Protein AF-A0A328U7M1-F1 (afdb_monomer_lite)

Secondary structure (DSSP, 8-state):
-----B-TTT-PBPPPTTSPPPGGGGHHHHHHHHHHHTTTTSTTSPPPP-TTSS--GGGS-SSS-TTTTT-SPPPGGGB--TT-BGGG--SSEEEEE--HHHHHH-BT-S--S-EEEEEEESSTTSSEEEEEEEE--PPTT--EEEEEEEEETTT-TTS-BPPPEEEEEE-TT-TTHHHHHHHHTT----EEEE--EEEEEESSPPEEEEEEEEEEEEEEETTEEEEEEEEEEEEEE-----TT---EEEEE--SSPPPS--SS----

Organism: NCBI:txid2764322

Radius of gyration: 34.34 Å; chains: 1; bounding box: 74×63×97 Å

Structure (mmCIF, N/CA/C/O backbone):
data_AF-A0A328U7M1-F1
#
_entry.id   AF-A0A328U7M1-F1
#
loop_
_atom_site.group_PDB
_atom_site.id
_atom_site.type_symbol
_atom_site.label_atom_id
_atom_site.label_alt_id
_atom_site.label_comp_id
_atom_site.label_asym_id
_atom_site.label_entity_id
_atom_site.label_seq_id
_atom_site.pdbx_PDB_ins_code
_atom_site.Cartn_x
_atom_site.Cartn_y
_atom_site.Cartn_z
_atom_site.occupancy
_atom_site.B_iso_or_equiv
_atom_site.auth_seq_id
_atom_site.auth_comp_id
_atom_site.auth_asym_id
_atom_site.auth_atom_id
_atom_site.pdbx_PDB_model_num
ATOM 1 N N . MET A 1 1 ? 3.568 -31.571 59.009 1.00 52.16 1 MET A N 1
ATOM 2 C CA . MET A 1 1 ? 2.680 -32.373 58.142 1.00 52.16 1 MET A CA 1
ATOM 3 C C . MET A 1 1 ? 3.354 -32.551 56.789 1.00 52.16 1 MET A C 1
ATOM 5 O O . MET A 1 1 ? 3.778 -31.553 56.219 1.00 52.16 1 MET A O 1
ATOM 9 N N . SER A 1 2 ? 3.547 -33.782 56.307 1.00 43.44 2 SER A N 1
ATOM 10 C CA . SER A 1 2 ? 4.166 -34.029 54.995 1.00 43.44 2 SER A CA 1
ATOM 11 C C . SER A 1 2 ? 3.107 -33.949 53.893 1.00 43.44 2 SER A C 1
ATOM 13 O O . SER A 1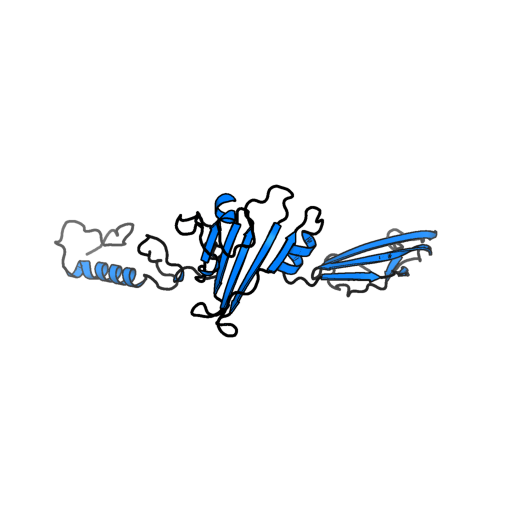 2 ? 2.246 -34.821 53.793 1.00 43.44 2 SER A O 1
ATOM 15 N N . SER A 1 3 ? 3.160 -32.911 53.057 1.00 49.28 3 SER A N 1
ATOM 16 C CA . SER A 1 3 ? 2.376 -32.858 51.821 1.00 49.28 3 SER A CA 1
ATOM 17 C C . SER A 1 3 ? 2.960 -33.863 50.822 1.00 49.28 3 SER A C 1
ATOM 19 O O . SER A 1 3 ? 4.027 -33.614 50.264 1.00 49.28 3 SER A O 1
ATOM 21 N N . ASN A 1 4 ? 2.292 -34.996 50.597 1.00 52.22 4 ASN A N 1
ATOM 22 C CA . ASN A 1 4 ? 2.792 -36.031 49.679 1.00 52.22 4 ASN A CA 1
ATOM 23 C C . ASN A 1 4 ? 2.416 -35.799 48.206 1.00 52.22 4 ASN A C 1
ATOM 25 O O . ASN A 1 4 ? 2.838 -36.569 47.348 1.00 52.22 4 ASN A O 1
ATOM 29 N N . SER A 1 5 ? 1.644 -34.759 47.881 1.00 64.44 5 SER A N 1
ATOM 30 C CA . SER A 1 5 ? 1.367 -34.390 46.487 1.00 64.44 5 SER A CA 1
ATOM 31 C C . SER A 1 5 ? 0.824 -32.964 46.340 1.00 64.44 5 SER A C 1
ATOM 33 O O . SER A 1 5 ? 0.239 -32.391 47.265 1.00 64.44 5 SER A O 1
ATOM 35 N N . LYS A 1 6 ? 1.065 -32.384 45.158 1.00 68.19 6 LYS A N 1
ATOM 36 C CA . LYS A 1 6 ? 0.557 -31.083 44.709 1.00 68.19 6 LYS A CA 1
ATOM 37 C C . LYS A 1 6 ? -0.415 -31.293 43.549 1.00 68.19 6 LYS A C 1
ATOM 39 O O . LYS A 1 6 ? -0.222 -32.207 42.750 1.00 68.19 6 LYS A O 1
ATOM 44 N N . THR A 1 7 ? -1.422 -30.432 43.421 1.00 62.69 7 THR A N 1
ATOM 45 C CA . THR A 1 7 ? -2.336 -30.472 42.266 1.00 62.69 7 THR A CA 1
ATOM 46 C C . THR A 1 7 ? -1.579 -30.213 40.949 1.00 62.69 7 THR A C 1
ATOM 48 O O . THR A 1 7 ? -0.729 -29.317 40.920 1.00 62.69 7 THR A O 1
ATOM 51 N N . PRO A 1 8 ? -1.884 -30.933 39.847 1.00 51.78 8 PRO A N 1
ATOM 52 C CA . PRO A 1 8 ? -1.093 -30.878 38.608 1.00 51.78 8 PRO A CA 1
ATOM 53 C C . PRO A 1 8 ? -0.977 -29.491 37.960 1.00 51.78 8 PRO A C 1
ATOM 55 O O . PRO A 1 8 ? 0.042 -29.193 37.350 1.00 51.78 8 PRO A O 1
ATOM 58 N N . ASN A 1 9 ? -1.996 -28.636 38.111 1.00 55.25 9 ASN A N 1
ATOM 59 C CA . ASN A 1 9 ? -2.079 -27.357 37.391 1.00 55.25 9 ASN A CA 1
ATOM 60 C C . ASN A 1 9 ? -1.875 -26.121 38.276 1.00 55.25 9 ASN A C 1
ATOM 62 O O . ASN A 1 9 ? -1.532 -25.062 37.763 1.00 55.25 9 ASN A O 1
ATOM 66 N N . LEU A 1 10 ? -2.108 -26.231 39.587 1.00 59.72 10 LEU A N 1
ATOM 67 C CA . LEU A 1 10 ? -2.069 -25.086 40.507 1.00 59.72 10 LEU A CA 1
ATOM 68 C C . LEU A 1 10 ? -1.032 -25.251 41.624 1.00 59.72 10 LEU A C 1
ATOM 70 O O . LEU A 1 10 ? -0.850 -24.341 42.426 1.00 59.72 10 LEU A O 1
ATOM 74 N N . GLY A 1 11 ? -0.356 -26.403 41.719 1.00 64.00 11 GLY A N 1
ATOM 75 C CA . GLY A 1 11 ? 0.680 -26.628 42.729 1.00 64.00 11 GLY A CA 1
ATOM 76 C C . GLY A 1 11 ? 0.167 -26.618 44.176 1.00 64.00 11 GLY A C 1
ATOM 77 O O . GLY A 1 11 ? 0.975 -26.583 45.104 1.00 64.00 11 GLY A O 1
ATOM 78 N N . LEU A 1 12 ? -1.156 -26.637 44.367 1.00 65.88 12 LEU A N 1
ATOM 79 C CA . LEU A 1 12 ? -1.806 -26.530 45.673 1.00 65.88 12 LEU A CA 1
ATOM 80 C C . LEU A 1 12 ? -1.625 -27.819 46.491 1.00 65.88 12 LEU A C 1
ATOM 82 O O . LEU A 1 12 ? -1.657 -28.899 45.889 1.00 65.88 12 LEU A O 1
ATOM 86 N N . PRO A 1 13 ? -1.475 -27.734 47.828 1.00 65.56 13 PRO A N 1
ATOM 87 C CA . PRO A 1 13 ? -1.424 -28.902 48.704 1.00 65.56 13 PRO A CA 1
ATOM 88 C C . PRO A 1 13 ? -2.687 -29.760 48.563 1.00 65.56 13 PRO A C 1
ATOM 90 O O . PRO A 1 13 ? -3.802 -29.247 48.655 1.00 65.56 13 PRO A O 1
ATOM 93 N N . GLN A 1 14 ? -2.520 -31.066 48.345 1.00 64.88 14 GLN A N 1
ATOM 94 C CA . GLN A 1 14 ? -3.626 -32.021 48.370 1.00 64.88 14 GLN A CA 1
ATOM 95 C C . GLN A 1 14 ? -3.773 -32.597 49.784 1.00 64.88 14 GLN A C 1
ATOM 97 O O . GLN A 1 14 ? -2.825 -33.144 50.349 1.00 64.88 14 GLN A O 1
ATOM 102 N N . TRP A 1 15 ? -4.962 -32.444 50.361 1.00 62.16 15 TRP A N 1
ATOM 103 C CA . TRP A 1 15 ? -5.245 -32.783 51.753 1.00 62.16 15 TRP A CA 1
ATOM 104 C C . TRP A 1 15 ? -5.432 -34.294 51.927 1.00 62.16 15 TRP A C 1
ATOM 106 O O . TRP A 1 15 ? -6.245 -34.904 51.231 1.00 62.16 15 TRP A O 1
ATOM 116 N N . VAL A 1 16 ? -4.699 -34.896 52.866 1.00 57.72 16 VAL A N 1
ATOM 117 C CA . VAL A 1 16 ? -4.927 -36.276 53.315 1.00 57.72 16 VAL A CA 1
ATOM 118 C C . VAL A 1 16 ? -5.753 -36.208 54.603 1.00 57.72 16 VAL A C 1
ATOM 120 O O . VAL A 1 16 ? -5.371 -35.539 55.554 1.00 57.72 16 VAL A O 1
ATOM 123 N N . LEU A 1 17 ? -6.910 -36.865 54.559 1.00 55.69 17 LEU A N 1
ATOM 124 C CA . LEU A 1 17 ? -8.127 -36.795 55.388 1.00 55.69 17 LEU A CA 1
ATOM 125 C C . LEU A 1 17 ? -8.039 -36.848 56.940 1.00 55.69 17 LEU A C 1
ATOM 127 O O . LEU A 1 17 ? -9.069 -37.111 57.555 1.00 55.69 17 LEU A O 1
ATOM 131 N N . SER A 1 18 ? -6.900 -36.638 57.611 1.00 56.38 18 SER A N 1
ATOM 132 C CA . SER A 1 18 ? -6.836 -36.799 59.081 1.00 56.38 18 SER A CA 1
ATOM 133 C C . SER A 1 18 ? -7.017 -35.523 59.907 1.00 56.38 18 SER A C 1
ATOM 135 O O . SER A 1 18 ? -7.554 -35.623 61.006 1.00 56.38 18 SER A O 1
ATOM 137 N N . ASP A 1 19 ? -6.636 -34.344 59.402 1.00 62.50 19 ASP A N 1
ATOM 138 C CA . ASP A 1 19 ? -6.684 -33.091 60.174 1.00 62.50 19 ASP A CA 1
ATOM 139 C C . ASP A 1 19 ? -7.624 -32.048 59.535 1.00 62.50 19 ASP A C 1
ATOM 141 O O . ASP A 1 19 ? -7.621 -31.886 58.309 1.00 62.50 19 ASP A O 1
ATOM 145 N N . PRO A 1 20 ? -8.442 -31.328 60.334 1.00 66.12 20 PRO A N 1
ATOM 146 C CA . PRO A 1 20 ? -9.334 -30.296 59.822 1.00 66.12 20 PRO A CA 1
ATOM 147 C C . PRO A 1 20 ? -8.540 -29.090 59.289 1.00 66.12 20 PRO A C 1
ATOM 149 O O . PRO A 1 20 ? -7.585 -28.649 59.939 1.00 66.12 20 PRO A O 1
ATOM 152 N N . PRO A 1 21 ? -8.947 -28.514 58.144 1.00 67.38 21 PRO A N 1
ATOM 153 C CA . PRO A 1 21 ? -8.232 -27.411 57.510 1.00 67.38 21 PRO A CA 1
ATOM 154 C C . PRO A 1 21 ? -8.174 -26.166 58.401 1.00 67.38 21 PRO A C 1
ATOM 156 O O . PRO A 1 21 ? -9.195 -25.738 58.940 1.00 67.38 21 PRO A O 1
ATOM 159 N N . GLN A 1 22 ? -6.987 -25.565 58.533 1.00 72.75 22 GLN A N 1
ATOM 160 C CA . GLN A 1 22 ? -6.781 -24.316 59.268 1.00 72.75 22 GLN A CA 1
ATOM 161 C C . GLN A 1 22 ? -6.739 -23.125 58.302 1.00 72.75 22 GLN A C 1
ATOM 163 O O . GLN A 1 22 ? -6.317 -23.243 57.152 1.00 72.75 22 GLN A O 1
ATOM 168 N N . MET A 1 23 ? -7.121 -21.931 58.772 1.00 71.44 23 MET A N 1
ATOM 169 C CA . MET A 1 23 ? -7.079 -20.701 57.957 1.00 71.44 23 MET A CA 1
ATOM 170 C C . MET A 1 23 ? -5.688 -20.427 57.362 1.00 71.44 23 MET A C 1
ATOM 172 O O . MET A 1 23 ? -5.574 -19.950 56.236 1.00 71.44 23 MET A O 1
ATOM 176 N N . THR A 1 24 ? -4.625 -20.761 58.096 1.00 76.88 24 THR A N 1
ATOM 177 C CA . THR A 1 24 ? -3.233 -20.530 57.691 1.00 76.88 24 THR A CA 1
ATOM 178 C C . THR A 1 24 ? -2.798 -21.353 56.485 1.00 76.88 24 THR A C 1
ATOM 180 O O . THR A 1 24 ? -1.909 -20.926 55.749 1.00 76.88 24 THR A O 1
ATOM 183 N N . ASP A 1 25 ? -3.436 -22.498 56.245 1.00 69.06 25 ASP A N 1
ATOM 184 C CA . ASP A 1 25 ? -3.090 -23.402 55.144 1.00 69.06 25 ASP A CA 1
ATOM 185 C C . ASP A 1 25 ? -3.449 -22.806 53.773 1.00 69.06 25 ASP A C 1
ATOM 187 O O . ASP A 1 25 ? -2.875 -23.175 52.746 1.00 69.06 25 ASP A O 1
ATOM 191 N N . PHE A 1 26 ? -4.351 -21.821 53.754 1.00 75.62 26 PHE A N 1
ATOM 192 C CA . PHE A 1 26 ? -4.772 -21.118 52.546 1.00 75.62 26 PHE A CA 1
ATOM 193 C C . PHE A 1 26 ? -3.917 -19.884 52.228 1.00 75.62 26 PHE A C 1
ATOM 195 O O . PHE A 1 26 ? -3.947 -19.407 51.096 1.00 75.62 26 PHE A O 1
ATOM 202 N N . ASN A 1 27 ? -3.105 -19.388 53.170 1.00 81.50 27 ASN A N 1
ATOM 203 C CA . ASN A 1 27 ? -2.330 -18.152 52.992 1.00 81.50 27 ASN A CA 1
ATOM 204 C C . ASN A 1 27 ? -1.397 -18.214 51.774 1.00 81.50 27 ASN A C 1
ATOM 206 O O . ASN A 1 27 ? -1.339 -17.277 50.982 1.00 81.50 27 ASN A O 1
ATOM 210 N N . ASN A 1 28 ? -0.717 -19.345 51.571 1.00 80.44 28 ASN A N 1
ATOM 211 C CA . ASN A 1 28 ? 0.159 -19.538 50.412 1.00 80.44 28 ASN A CA 1
ATOM 212 C C . ASN A 1 28 ? -0.624 -19.611 49.092 1.00 80.44 28 ASN A C 1
ATOM 214 O O . ASN A 1 28 ? -0.145 -19.133 48.063 1.00 80.44 28 ASN A O 1
ATOM 218 N N . ALA A 1 29 ? -1.831 -20.185 49.116 1.00 78.31 29 ALA A N 1
ATOM 219 C CA . ALA A 1 29 ? -2.703 -20.233 47.948 1.00 78.31 29 ALA A CA 1
ATOM 220 C C . ALA A 1 29 ? -3.182 -18.823 47.573 1.00 78.31 29 ALA A C 1
ATOM 222 O O . ALA A 1 29 ? -3.081 -18.439 46.409 1.00 78.31 29 ALA A O 1
ATOM 223 N N . PHE A 1 30 ? -3.600 -18.018 48.553 1.00 82.12 30 PHE A N 1
ATOM 224 C CA . PHE A 1 30 ? -3.989 -16.624 48.329 1.00 82.12 30 PHE A CA 1
ATOM 225 C C . PHE A 1 30 ? -2.830 -15.781 47.781 1.00 82.12 30 PHE A C 1
ATOM 227 O O . PHE A 1 30 ? -2.992 -15.128 46.755 1.00 82.12 30 PHE A O 1
ATOM 234 N N . LEU A 1 31 ? -1.624 -15.917 48.344 1.00 82.06 31 LEU A N 1
ATOM 235 C CA . LEU A 1 31 ? -0.423 -15.249 47.824 1.00 82.06 31 LEU A CA 1
ATOM 236 C C . LEU A 1 31 ? -0.108 -15.632 46.368 1.00 82.06 31 LEU A C 1
ATOM 238 O O . LEU A 1 31 ? 0.306 -14.791 45.570 1.00 82.06 31 LEU A O 1
ATOM 242 N N . SER A 1 32 ? -0.292 -16.902 45.997 1.00 80.62 32 SER A N 1
ATOM 243 C CA . SER A 1 32 ? -0.062 -17.352 44.618 1.00 80.62 32 SER A CA 1
ATOM 244 C C . SER A 1 32 ? -1.068 -16.755 43.626 1.00 80.62 32 SER A C 1
ATOM 246 O O . SER A 1 32 ? -0.693 -16.399 42.507 1.00 80.62 32 SER A O 1
ATOM 248 N N . ILE A 1 33 ? -2.321 -16.581 44.055 1.00 82.19 33 ILE A N 1
ATOM 249 C CA . ILE A 1 33 ? -3.387 -15.956 43.266 1.00 82.19 33 ILE A CA 1
ATOM 250 C C . ILE A 1 33 ? -3.105 -14.462 43.083 1.00 82.19 33 ILE A C 1
ATOM 252 O O . ILE A 1 33 ? -3.197 -13.965 41.958 1.00 82.19 33 ILE A O 1
ATOM 256 N N . ASP A 1 34 ? -2.695 -13.769 44.145 1.00 83.25 34 ASP A N 1
ATOM 257 C CA . ASP A 1 34 ? -2.350 -12.345 44.099 1.00 83.25 34 ASP A CA 1
ATOM 258 C C . ASP A 1 34 ? -1.174 -12.086 43.148 1.00 83.25 34 ASP A C 1
ATOM 260 O O . ASP A 1 34 ? -1.223 -11.190 42.298 1.00 83.25 34 ASP A O 1
ATOM 264 N N . ASN A 1 35 ? -0.145 -12.937 43.211 1.00 80.94 35 ASN A N 1
ATOM 265 C CA . ASN A 1 35 ? 0.995 -12.876 42.300 1.00 80.94 35 ASN A CA 1
ATOM 266 C C . ASN A 1 35 ? 0.579 -13.092 40.840 1.00 80.94 35 ASN A C 1
ATOM 268 O O . ASN A 1 35 ? 1.007 -12.337 39.967 1.00 80.94 35 ASN A O 1
ATOM 272 N N . PHE A 1 36 ? -0.277 -14.081 40.560 1.00 79.81 36 PHE A N 1
ATOM 273 C CA . PHE A 1 36 ? -0.791 -14.328 39.211 1.00 79.81 36 PHE A CA 1
ATOM 274 C C . PHE A 1 36 ? -1.618 -13.145 38.691 1.00 79.81 36 PHE A C 1
ATOM 276 O O . PHE A 1 36 ? -1.395 -12.677 37.571 1.00 79.81 36 PHE A O 1
ATOM 283 N N . ALA A 1 37 ? -2.525 -12.605 39.508 1.00 76.31 37 ALA A N 1
ATOM 284 C CA . ALA A 1 37 ? -3.327 -11.437 39.156 1.00 76.31 37 ALA A CA 1
ATOM 285 C C . ALA A 1 37 ? -2.452 -10.214 38.830 1.00 76.31 37 ALA A C 1
ATOM 287 O O . ALA A 1 37 ? -2.745 -9.485 37.880 1.00 76.31 37 ALA A O 1
ATOM 288 N N . GLY A 1 38 ? -1.334 -10.045 39.543 1.00 72.94 38 GLY A N 1
ATOM 289 C CA . GLY A 1 38 ? -0.358 -8.976 39.334 1.00 72.94 38 GLY A CA 1
ATOM 290 C C . GLY A 1 38 ? 0.482 -9.069 38.050 1.00 72.94 38 GLY A C 1
ATOM 291 O O . GLY A 1 38 ? 1.255 -8.144 37.777 1.00 72.94 38 GLY A O 1
ATOM 292 N N . THR A 1 39 ? 0.360 -10.146 37.262 1.00 75.44 39 THR A N 1
ATOM 293 C CA . THR A 1 39 ? 1.047 -10.300 35.959 1.00 75.44 39 THR A CA 1
ATOM 294 C C . THR A 1 39 ? 0.243 -9.778 34.767 1.00 75.44 39 THR A C 1
ATOM 296 O O . THR A 1 39 ? 0.797 -9.621 33.678 1.00 75.44 39 THR A O 1
ATOM 299 N N . LYS A 1 40 ? -1.051 -9.488 34.950 1.00 71.00 40 LYS A N 1
ATOM 300 C CA . LYS A 1 40 ? -1.929 -8.993 33.884 1.00 71.00 40 LYS A CA 1
ATOM 301 C C . LYS A 1 40 ? -1.435 -7.644 33.356 1.00 71.00 40 LYS A C 1
ATOM 303 O O . LYS A 1 40 ? -1.192 -6.724 34.132 1.00 71.00 40 LYS A O 1
ATOM 308 N N . GLY A 1 41 ? -1.299 -7.527 32.034 1.00 63.84 41 GLY A N 1
ATOM 309 C CA . GLY A 1 41 ? -0.945 -6.265 31.373 1.00 63.84 41 GLY A CA 1
ATOM 310 C C . GLY A 1 41 ? 0.506 -5.798 31.564 1.00 63.84 41 GLY A C 1
ATOM 311 O O . GLY A 1 41 ? 0.811 -4.651 31.246 1.00 63.84 41 GLY A O 1
ATOM 312 N N . LYS A 1 42 ? 1.407 -6.654 32.068 1.00 70.44 42 LYS A N 1
ATOM 313 C CA . LYS A 1 42 ? 2.853 -6.379 32.137 1.00 70.44 42 LYS A CA 1
ATOM 314 C C . LYS A 1 42 ? 3.588 -6.967 30.931 1.00 70.44 42 LYS A C 1
ATOM 316 O O . LYS A 1 42 ? 3.155 -7.969 30.365 1.00 70.44 42 LYS A O 1
ATOM 321 N N . ALA A 1 43 ? 4.733 -6.383 30.572 1.00 61.28 43 ALA A N 1
ATOM 322 C CA . ALA A 1 43 ? 5.641 -6.978 29.591 1.00 61.28 43 ALA A CA 1
ATOM 323 C C . ALA A 1 43 ? 6.036 -8.403 30.031 1.00 61.28 43 ALA A C 1
ATOM 325 O O . ALA A 1 43 ? 6.377 -8.609 31.196 1.00 61.28 43 ALA A O 1
ATOM 326 N N . ASN A 1 44 ? 5.965 -9.376 29.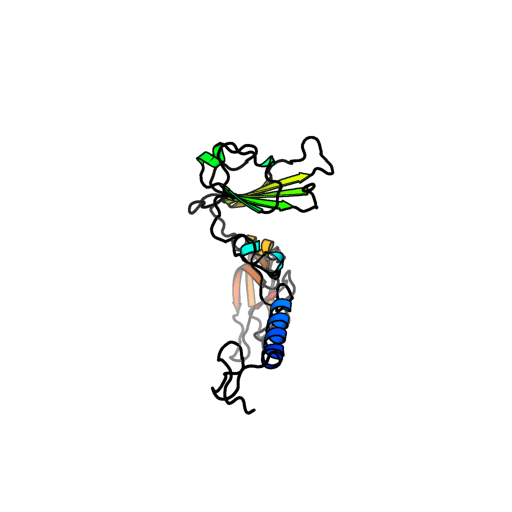114 1.00 62.19 44 ASN A N 1
ATOM 327 C CA . ASN A 1 44 ? 6.158 -10.815 29.378 1.00 62.19 44 ASN A CA 1
ATOM 328 C C . ASN A 1 44 ? 5.154 -11.450 30.372 1.00 62.19 44 ASN A C 1
ATOM 330 O O . ASN A 1 44 ? 5.385 -12.558 30.851 1.00 62.19 44 ASN A O 1
ATOM 334 N N . GLY A 1 45 ? 4.053 -10.760 30.692 1.00 72.00 45 GLY A N 1
ATOM 335 C CA . GLY A 1 45 ? 2.935 -11.278 31.483 1.00 72.00 45 GLY A CA 1
ATOM 336 C C . GLY A 1 45 ? 1.815 -11.877 30.622 1.00 72.00 45 GLY A C 1
ATOM 337 O O . GLY A 1 45 ? 1.955 -12.049 29.412 1.00 72.00 45 GLY A O 1
ATOM 338 N N . VAL A 1 46 ? 0.675 -12.188 31.243 1.00 75.19 46 VAL A N 1
ATOM 339 C CA . VAL A 1 46 ? -0.511 -12.697 30.532 1.00 75.19 46 VAL A CA 1
ATOM 340 C C . VAL A 1 46 ? -1.238 -11.538 29.842 1.00 75.19 46 VAL A C 1
ATOM 342 O O . VAL A 1 46 ? -1.555 -10.529 30.482 1.00 75.19 46 VAL A O 1
ATOM 345 N N . ALA A 1 47 ? -1.533 -11.694 28.548 1.00 79.06 47 ALA A N 1
ATOM 346 C CA . ALA A 1 47 ? -2.346 -10.741 27.798 1.00 79.06 47 ALA A CA 1
ATOM 347 C C . ALA A 1 47 ? -3.770 -10.677 28.377 1.00 79.06 47 ALA A C 1
ATOM 349 O O . ALA A 1 47 ? -4.401 -11.706 28.631 1.00 79.06 47 ALA A O 1
ATOM 350 N N . THR A 1 48 ? -4.286 -9.471 28.596 1.00 80.75 48 THR A N 1
ATOM 351 C CA . THR A 1 48 ? -5.691 -9.275 28.984 1.00 80.75 48 THR A CA 1
ATOM 352 C C . THR A 1 48 ? -6.556 -9.158 27.737 1.00 80.75 48 THR A C 1
ATOM 354 O O . THR A 1 48 ? -6.061 -8.734 26.700 1.00 80.75 48 THR A O 1
ATOM 357 N N . LEU A 1 49 ? -7.845 -9.490 27.834 1.00 83.31 49 LEU A N 1
ATOM 358 C CA . LEU A 1 49 ? -8.802 -9.280 26.746 1.00 83.31 49 LEU A CA 1
ATOM 359 C C . LEU A 1 49 ? -9.605 -7.985 26.957 1.00 83.31 49 LEU A C 1
ATOM 361 O O . LEU A 1 49 ? -9.844 -7.587 28.096 1.00 83.31 49 LEU A O 1
ATOM 365 N N . ASP A 1 50 ? -10.010 -7.338 25.867 1.00 79.38 50 ASP A N 1
ATOM 366 C CA . ASP A 1 50 ? -10.981 -6.245 25.849 1.00 79.38 50 ASP A CA 1
ATOM 367 C C . ASP A 1 50 ? -12.428 -6.759 25.996 1.00 79.38 50 ASP A C 1
ATOM 369 O O . ASP A 1 50 ? -12.687 -7.958 26.135 1.00 79.38 50 ASP A O 1
ATOM 373 N N . SER A 1 51 ? -13.400 -5.843 25.957 1.00 80.06 51 SER A N 1
ATOM 374 C CA . SER A 1 51 ? -14.834 -6.162 26.032 1.00 80.06 51 SER A CA 1
ATOM 375 C C . SER A 1 51 ? -15.342 -7.031 24.875 1.00 80.06 51 SER A C 1
ATOM 377 O O . SER A 1 51 ? -16.426 -7.602 24.972 1.00 80.06 51 SER A O 1
ATOM 379 N N . GLY A 1 52 ? -14.568 -7.155 23.796 1.00 80.38 52 GLY A N 1
ATOM 380 C CA . GLY A 1 52 ? -14.833 -8.034 22.663 1.00 80.38 52 GLY A CA 1
ATOM 381 C C . GLY A 1 52 ? -14.126 -9.386 22.757 1.00 80.38 52 GLY A C 1
ATOM 382 O O . GLY A 1 52 ? -14.098 -10.105 21.759 1.00 80.38 52 GLY A O 1
ATOM 383 N N . ALA A 1 53 ? -13.547 -9.728 23.914 1.00 79.56 53 ALA A N 1
ATOM 384 C CA . ALA A 1 53 ? -12.735 -10.924 24.120 1.00 79.56 53 ALA A CA 1
ATOM 385 C C . ALA A 1 53 ? -11.495 -10.998 23.199 1.00 79.56 53 ALA A C 1
ATOM 387 O O . ALA A 1 53 ? -11.057 -12.088 22.826 1.00 79.56 53 ALA A O 1
ATOM 388 N N . LYS A 1 54 ? -10.908 -9.849 22.833 1.00 76.62 54 LYS A N 1
ATOM 389 C CA . LYS A 1 54 ? -9.698 -9.756 21.996 1.00 76.62 54 LYS A CA 1
ATOM 390 C C . LYS A 1 54 ? -8.522 -9.179 22.772 1.00 76.62 54 LYS A C 1
ATOM 392 O O . LYS A 1 54 ? -8.715 -8.389 23.683 1.00 76.62 54 LYS A O 1
ATOM 397 N N . VAL A 1 55 ? -7.294 -9.536 22.397 1.00 80.50 55 VAL A N 1
ATOM 398 C CA . VAL A 1 55 ? -6.094 -8.893 22.959 1.00 80.50 55 VAL A CA 1
ATOM 399 C C . VAL A 1 55 ? -6.039 -7.435 22.469 1.00 80.50 55 VAL A C 1
ATOM 401 O O . VAL A 1 55 ? -6.020 -7.226 21.252 1.00 80.50 55 VAL A O 1
ATOM 404 N N . PRO A 1 56 ? -6.013 -6.426 23.365 1.00 77.69 56 PRO A N 1
ATOM 405 C CA . PRO A 1 56 ? -5.922 -5.024 22.981 1.00 77.69 56 PRO A CA 1
ATOM 406 C C . PRO A 1 56 ? -4.660 -4.743 22.166 1.00 77.69 56 PRO A C 1
ATOM 408 O O . PRO A 1 56 ? -3.572 -5.203 22.512 1.00 77.69 56 PRO A O 1
ATOM 411 N N . VAL A 1 57 ? -4.790 -3.902 21.137 1.00 71.88 57 VAL A N 1
ATOM 412 C CA . VAL A 1 57 ? -3.678 -3.491 20.260 1.00 71.88 57 VAL A CA 1
ATOM 413 C C . VAL A 1 57 ? -2.439 -2.998 21.029 1.00 71.88 57 VAL A C 1
ATOM 415 O O . VAL A 1 57 ? -1.342 -3.404 20.653 1.00 71.88 57 VAL A O 1
ATOM 418 N N . PRO A 1 58 ? -2.552 -2.225 22.133 1.00 74.56 58 PRO A N 1
ATOM 419 C CA . PRO A 1 58 ? -1.381 -1.793 22.904 1.00 74.56 58 PRO A CA 1
ATOM 420 C C . PRO A 1 58 ? -0.534 -2.924 23.512 1.00 74.56 58 PRO A C 1
ATOM 422 O O . PRO A 1 58 ? 0.602 -2.679 23.906 1.00 74.56 58 PRO A O 1
ATOM 425 N N . GLN A 1 59 ? -1.064 -4.151 23.618 1.00 75.94 59 GLN A N 1
ATOM 426 C CA . GLN A 1 59 ? -0.333 -5.325 24.121 1.00 75.94 59 GLN A CA 1
ATOM 427 C C . GLN A 1 59 ? 0.373 -6.117 23.012 1.00 75.94 59 GLN A C 1
ATOM 429 O O . GLN A 1 59 ? 1.078 -7.081 23.306 1.00 75.94 59 GLN A O 1
ATOM 434 N N . ILE A 1 60 ? 0.194 -5.731 21.747 1.00 74.44 60 ILE A N 1
ATOM 435 C CA . ILE A 1 60 ? 0.817 -6.380 20.595 1.00 74.44 60 ILE A CA 1
ATOM 436 C C . ILE A 1 60 ? 2.120 -5.632 20.274 1.00 74.44 60 ILE A C 1
ATOM 438 O O . ILE A 1 60 ? 2.067 -4.447 19.942 1.00 74.44 60 ILE A O 1
ATOM 442 N N . PRO A 1 61 ? 3.298 -6.283 20.346 1.00 70.94 61 PRO A N 1
ATOM 443 C CA . PRO A 1 61 ? 4.564 -5.657 19.975 1.00 70.94 61 PRO A CA 1
ATOM 444 C C . PRO A 1 61 ? 4.515 -5.112 18.540 1.00 70.94 61 PRO A C 1
ATOM 446 O O . PRO A 1 61 ? 4.147 -5.825 17.607 1.00 70.94 61 PRO A O 1
ATOM 449 N N . ALA A 1 62 ? 4.906 -3.850 18.351 1.00 63.94 62 ALA A N 1
ATOM 450 C CA . ALA A 1 62 ? 4.716 -3.091 17.109 1.00 63.94 62 ALA A CA 1
ATOM 451 C C . ALA A 1 62 ? 5.617 -3.505 15.919 1.00 63.94 62 ALA A C 1
ATOM 453 O O . ALA A 1 62 ? 5.757 -2.755 14.957 1.00 63.94 62 ALA A O 1
ATOM 454 N N . ALA A 1 63 ? 6.218 -4.696 15.932 1.00 46.88 63 ALA A N 1
ATOM 455 C CA . ALA A 1 63 ? 7.024 -5.185 14.819 1.00 46.88 63 ALA A CA 1
ATOM 456 C C . ALA A 1 63 ? 6.161 -6.054 13.889 1.00 46.88 63 ALA A C 1
ATOM 458 O O . ALA A 1 63 ? 6.036 -7.259 14.084 1.00 46.88 63 ALA A O 1
ATOM 459 N N . ASN A 1 64 ? 5.569 -5.441 12.859 1.00 50.03 64 ASN A N 1
ATOM 460 C CA . ASN A 1 64 ? 4.984 -6.145 11.704 1.00 50.03 64 ASN A CA 1
ATOM 461 C C . ASN A 1 64 ? 3.765 -7.043 12.000 1.00 50.03 64 ASN A C 1
ATOM 463 O O . ASN A 1 64 ? 3.584 -8.088 11.375 1.00 50.03 64 ASN A O 1
ATOM 467 N N . SER A 1 65 ? 2.902 -6.644 12.935 1.00 52.59 65 SER A N 1
ATOM 468 C CA . SER A 1 65 ? 1.624 -7.329 13.151 1.00 52.59 65 SER A CA 1
ATOM 469 C C . SER A 1 65 ? 0.776 -7.326 11.863 1.00 52.59 65 SER A C 1
ATOM 471 O O . SER A 1 65 ? 0.521 -6.278 11.271 1.00 52.59 65 SER A O 1
ATOM 473 N N . LEU A 1 66 ? 0.274 -8.496 11.442 1.00 51.06 66 LEU A N 1
ATOM 474 C CA . LEU A 1 66 ? -0.698 -8.636 10.338 1.00 51.06 66 LEU A CA 1
ATOM 475 C C . LEU A 1 66 ? -1.978 -7.803 10.557 1.00 51.06 66 LEU A C 1
ATOM 477 O O . LEU A 1 66 ? -2.706 -7.506 9.609 1.00 51.06 66 LEU A O 1
ATOM 481 N N . GLN A 1 67 ? -2.243 -7.420 11.806 1.00 49.84 67 GLN A N 1
ATOM 482 C CA . GLN A 1 67 ? -3.326 -6.532 12.213 1.00 49.84 67 GLN A CA 1
ATOM 483 C C . GLN A 1 67 ? -3.008 -5.064 11.886 1.00 49.84 67 GLN A C 1
ATOM 485 O O . GLN A 1 67 ? -3.900 -4.345 11.453 1.00 49.84 67 GLN A O 1
ATOM 490 N N . VAL A 1 68 ? -1.735 -4.651 11.983 1.00 51.59 68 VAL A N 1
ATOM 491 C CA . VAL A 1 68 ? -1.244 -3.347 11.486 1.00 51.59 68 VAL A CA 1
ATOM 492 C C . VAL A 1 68 ? -1.303 -3.302 9.956 1.00 51.59 68 VAL A C 1
ATOM 494 O O . VAL A 1 68 ? -1.691 -2.292 9.380 1.00 51.59 68 VAL A O 1
ATOM 497 N N . LEU A 1 69 ? -1.027 -4.426 9.284 1.00 53.97 69 LEU A N 1
ATOM 498 C CA . LEU A 1 69 ? -1.253 -4.568 7.836 1.00 53.97 69 LEU A CA 1
ATOM 499 C C . LEU A 1 69 ? -2.748 -4.674 7.465 1.00 53.97 69 LEU A C 1
ATOM 501 O O . LEU A 1 69 ? -3.115 -4.575 6.289 1.00 53.97 69 LEU A O 1
ATOM 505 N N . ASN A 1 70 ? -3.618 -4.859 8.463 1.00 55.91 70 ASN A N 1
ATOM 506 C CA . ASN A 1 70 ? -5.061 -5.019 8.337 1.00 55.91 70 ASN A CA 1
ATOM 507 C C . ASN A 1 70 ? -5.454 -6.026 7.235 1.00 55.91 70 ASN A C 1
ATOM 509 O O . ASN A 1 70 ? -6.153 -5.692 6.270 1.00 55.91 70 ASN A O 1
ATOM 513 N N . LEU A 1 71 ? -4.925 -7.249 7.366 1.00 54.47 71 LEU A N 1
ATOM 514 C CA . LEU A 1 71 ? -5.196 -8.402 6.491 1.00 54.47 71 LEU A CA 1
ATOM 515 C C . LEU A 1 71 ? -6.179 -9.416 7.122 1.00 54.47 71 LEU A C 1
ATOM 517 O O . LEU A 1 71 ? -6.313 -10.534 6.631 1.00 54.47 71 LEU A O 1
ATOM 521 N N . GLY A 1 72 ? -6.841 -9.055 8.229 1.00 48.31 72 GLY A N 1
ATOM 522 C CA . GLY A 1 72 ? -7.796 -9.916 8.938 1.00 48.31 72 GLY A CA 1
ATOM 523 C C . GLY A 1 72 ? -9.193 -9.974 8.291 1.00 48.31 72 GLY A C 1
ATOM 524 O O . GLY A 1 72 ? -9.522 -9.140 7.446 1.00 48.31 72 GLY A O 1
ATOM 525 N N . PRO A 1 73 ? -10.041 -10.950 8.681 1.00 48.00 73 PRO A N 1
ATOM 526 C CA . PRO A 1 73 ? -11.418 -11.044 8.204 1.00 48.00 73 PRO A CA 1
ATOM 527 C C . PRO A 1 73 ? -12.246 -9.807 8.591 1.00 48.00 73 PRO A C 1
ATOM 529 O O . PRO A 1 73 ? -12.184 -9.318 9.717 1.00 48.00 73 PRO A O 1
ATOM 532 N N . ILE A 1 74 ? -13.012 -9.321 7.614 1.00 56.56 74 ILE A N 1
ATOM 533 C CA . ILE A 1 74 ? -13.656 -8.002 7.570 1.00 56.56 74 ILE A CA 1
ATOM 534 C C . ILE A 1 74 ? -14.826 -7.921 8.568 1.00 56.56 74 ILE A C 1
ATOM 536 O O . ILE A 1 74 ? -15.827 -8.614 8.360 1.00 56.56 74 ILE A O 1
ATOM 540 N N . PRO A 1 75 ? -14.786 -7.060 9.601 1.00 58.28 75 PRO A N 1
ATOM 541 C CA . PRO A 1 75 ? -15.990 -6.714 10.345 1.00 58.28 75 PRO A CA 1
ATOM 542 C C . PRO A 1 75 ? -16.898 -5.827 9.477 1.00 58.28 75 PRO A C 1
ATOM 544 O O . PRO A 1 75 ? -16.443 -4.981 8.708 1.00 58.28 75 PRO A O 1
ATOM 547 N N . THR A 1 76 ? -18.214 -6.020 9.571 1.00 59.38 76 THR A N 1
ATOM 548 C CA . THR A 1 76 ? -19.206 -5.299 8.750 1.00 59.38 76 THR A CA 1
ATOM 549 C C . THR A 1 76 ? -19.211 -3.785 8.970 1.00 59.38 76 THR A C 1
ATOM 551 O O . THR A 1 76 ? -19.666 -3.066 8.085 1.00 59.38 76 THR A O 1
ATOM 554 N N . SER A 1 77 ? -18.691 -3.309 10.107 1.00 63.69 77 SER A N 1
ATOM 555 C CA . SER A 1 77 ? -18.514 -1.886 10.432 1.00 63.69 77 SER A CA 1
ATOM 556 C C . SER A 1 77 ? -17.563 -1.158 9.483 1.00 63.69 77 SER A C 1
ATOM 558 O O . SER A 1 77 ? -17.726 0.036 9.258 1.00 63.69 77 SER A O 1
ATOM 560 N N . ASP A 1 78 ? -16.616 -1.878 8.880 1.00 71.88 78 ASP A N 1
ATOM 561 C CA . ASP A 1 78 ? -15.529 -1.281 8.097 1.00 71.88 78 ASP A CA 1
ATOM 562 C C . ASP A 1 78 ? -15.858 -1.285 6.591 1.00 71.88 78 ASP A C 1
ATOM 564 O O . ASP A 1 78 ? -14.997 -1.088 5.732 1.00 71.88 78 ASP A O 1
ATOM 568 N N . ARG A 1 79 ? -17.126 -1.536 6.235 1.00 86.31 79 ARG A N 1
ATOM 569 C CA . ARG A 1 79 ? -17.620 -1.508 4.854 1.00 86.31 79 ARG A CA 1
ATOM 570 C C . ARG A 1 79 ? -18.181 -0.139 4.499 1.00 86.31 79 ARG A C 1
ATOM 572 O O . ARG A 1 79 ? -19.115 0.332 5.146 1.00 86.31 79 ARG A O 1
ATOM 579 N N . LEU A 1 80 ? -17.687 0.425 3.400 1.00 91.12 80 LEU A N 1
ATOM 580 C CA . LEU A 1 80 ? -18.288 1.597 2.771 1.00 91.12 80 LEU A CA 1
ATOM 581 C C . LEU A 1 80 ? -19.701 1.248 2.277 1.00 91.12 80 LEU A C 1
ATOM 583 O O . LEU A 1 80 ? -19.926 0.178 1.707 1.00 91.12 80 LEU A O 1
ATOM 587 N N . GLN A 1 81 ? -20.639 2.155 2.518 1.00 92.44 81 GLN A N 1
ATOM 588 C CA . GLN A 1 81 ? -22.056 2.079 2.179 1.00 92.44 81 GLN A CA 1
ATOM 589 C C . GLN A 1 81 ? -22.401 3.102 1.096 1.00 92.44 81 GLN A C 1
ATOM 591 O O . GLN A 1 81 ? -21.662 4.057 0.846 1.00 92.44 81 GLN A O 1
ATOM 596 N N . THR A 1 82 ? -23.553 2.906 0.461 1.00 93.94 82 THR A N 1
ATOM 597 C CA . THR A 1 82 ? -24.058 3.783 -0.595 1.00 93.94 82 THR A CA 1
ATOM 598 C C . THR A 1 82 ? -24.161 5.240 -0.132 1.00 93.94 82 THR A C 1
ATOM 600 O O . THR A 1 82 ? -24.668 5.513 0.954 1.00 93.94 82 THR A O 1
ATOM 603 N N . GLY A 1 83 ? -23.707 6.178 -0.968 1.00 94.19 83 GLY A N 1
ATOM 604 C CA . GLY A 1 83 ? -23.856 7.621 -0.741 1.00 94.19 83 GLY A CA 1
ATOM 605 C C . GLY A 1 83 ? -22.912 8.231 0.298 1.00 94.19 83 GLY A C 1
ATOM 606 O O . GLY A 1 83 ? -23.028 9.418 0.593 1.00 94.19 83 GLY A O 1
ATOM 607 N N . GLN A 1 84 ? -21.986 7.457 0.870 1.00 95.44 84 GLN A N 1
ATOM 608 C CA . GLN A 1 84 ? -21.034 7.990 1.842 1.00 95.44 84 GLN A CA 1
ATOM 609 C C . GLN A 1 84 ? -19.994 8.906 1.187 1.00 95.44 84 GLN A C 1
ATOM 611 O O . GLN A 1 84 ? -19.554 8.684 0.057 1.00 95.44 84 GLN A O 1
ATOM 616 N N . ASP A 1 85 ? -19.587 9.932 1.931 1.00 95.44 85 ASP A N 1
ATOM 617 C CA . ASP A 1 85 ? -18.551 10.876 1.524 1.00 95.44 85 ASP A CA 1
ATOM 618 C C . ASP A 1 85 ? -17.194 10.470 2.099 1.00 95.44 85 ASP A C 1
ATOM 620 O O . ASP A 1 85 ? -17.027 10.373 3.319 1.00 95.44 85 ASP A O 1
ATOM 624 N N . LEU A 1 86 ? -16.204 10.272 1.222 1.00 95.12 86 LEU A N 1
ATOM 625 C CA . LEU A 1 86 ? -14.842 9.945 1.637 1.00 95.12 86 LEU A CA 1
ATOM 626 C C . LEU A 1 86 ? -14.177 11.056 2.458 1.00 95.12 86 LEU A C 1
ATOM 628 O O . LEU A 1 86 ? -13.234 10.774 3.192 1.00 95.12 86 LEU A O 1
ATOM 632 N N . ASN A 1 87 ? -14.657 12.299 2.400 1.00 93.81 87 ASN A N 1
ATOM 633 C CA . ASN A 1 87 ? -14.151 13.388 3.239 1.00 93.81 87 ASN A CA 1
ATOM 634 C C . ASN A 1 87 ? -14.409 13.171 4.738 1.00 93.81 87 ASN A C 1
ATOM 636 O O . ASN A 1 87 ? -13.684 13.741 5.553 1.00 93.81 87 ASN A O 1
ATOM 640 N N . ASN A 1 88 ? -15.395 12.342 5.102 1.00 92.69 88 ASN A N 1
ATOM 641 C CA . ASN A 1 88 ? -15.734 12.043 6.498 1.00 92.69 88 ASN A CA 1
ATOM 642 C C . ASN A 1 88 ? -14.806 10.990 7.128 1.00 92.69 88 ASN A C 1
ATOM 644 O O . ASN A 1 88 ? -14.824 10.788 8.341 1.00 92.69 88 ASN A O 1
ATOM 648 N N . TYR A 1 89 ? -13.980 10.321 6.322 1.00 91.00 89 TYR A N 1
ATOM 649 C CA . TYR A 1 89 ? -13.077 9.263 6.768 1.00 91.00 89 TYR A CA 1
ATOM 650 C C . TYR A 1 89 ? -11.727 9.843 7.189 1.00 91.00 89 TYR A C 1
ATOM 652 O O . TYR A 1 89 ? -10.749 9.783 6.445 1.00 91.00 89 TYR A O 1
ATOM 660 N N . ILE A 1 90 ? -11.693 10.430 8.385 1.00 88.31 90 ILE A N 1
ATOM 661 C CA . ILE A 1 90 ? -10.493 11.061 8.962 1.00 88.31 90 ILE A CA 1
ATOM 662 C C . ILE A 1 90 ? -9.815 10.224 10.051 1.00 88.31 90 ILE A C 1
ATOM 664 O O . ILE A 1 90 ? -8.678 10.499 10.410 1.00 88.31 90 ILE A O 1
ATOM 668 N N . THR A 1 91 ? -10.496 9.202 10.569 1.00 86.44 91 THR A N 1
ATOM 669 C CA . THR A 1 91 ? -9.953 8.318 11.604 1.00 86.44 91 THR A CA 1
ATOM 670 C C . THR A 1 91 ? -9.065 7.239 10.980 1.00 86.44 91 THR A C 1
ATOM 672 O O . THR A 1 91 ? -9.529 6.572 10.040 1.00 86.44 91 THR A O 1
ATOM 675 N N . PRO A 1 92 ? -7.842 7.019 11.509 1.00 83.25 92 PRO A N 1
ATOM 676 C CA . PRO A 1 92 ? -6.950 5.960 11.054 1.00 83.25 92 PRO A CA 1
ATOM 677 C C . PRO A 1 92 ? -7.630 4.601 10.982 1.00 83.25 92 PRO A C 1
ATOM 679 O O . PRO A 1 92 ? -8.319 4.180 11.912 1.00 83.25 92 PRO A O 1
ATOM 682 N N . GLY A 1 93 ? -7.430 3.899 9.872 1.00 79.06 93 GLY A N 1
ATOM 683 C CA . GLY A 1 93 ? -8.044 2.596 9.662 1.00 79.06 93 GLY A CA 1
ATOM 684 C C . GLY A 1 93 ? -8.058 2.170 8.205 1.00 79.06 93 GLY A C 1
ATOM 685 O O . GLY A 1 93 ? -7.460 2.799 7.330 1.00 79.06 93 GLY A O 1
ATOM 686 N N . SER A 1 94 ? -8.751 1.070 7.919 1.00 82.19 94 SER A N 1
ATOM 687 C CA . SER A 1 94 ? -9.048 0.718 6.533 1.00 82.19 94 SER A CA 1
ATOM 688 C C . SER A 1 94 ? -10.498 0.339 6.339 1.00 82.19 94 SER A C 1
ATOM 690 O O . SER A 1 94 ? -11.076 -0.369 7.155 1.00 82.19 94 SER A O 1
ATOM 692 N N . TYR A 1 95 ? -11.035 0.759 5.203 1.00 87.56 95 TYR A N 1
ATOM 693 C CA . TYR A 1 95 ? -12.436 0.623 4.852 1.00 87.56 95 TYR A CA 1
ATOM 694 C C . TYR A 1 95 ? -12.549 -0.032 3.481 1.00 87.56 95 TYR A C 1
ATOM 696 O O . TYR A 1 95 ? -11.718 0.193 2.603 1.00 87.56 95 TYR A O 1
ATOM 704 N N . TRP A 1 96 ? -13.572 -0.850 3.271 1.00 87.81 96 TRP A N 1
ATOM 705 C CA . TRP A 1 96 ? -13.705 -1.644 2.052 1.00 87.81 96 TRP A CA 1
ATOM 706 C C . TRP A 1 96 ? -14.931 -1.240 1.244 1.00 87.81 96 TRP A C 1
ATOM 708 O O . TRP A 1 96 ? -16.059 -1.301 1.732 1.00 87.81 96 TRP A O 1
ATOM 718 N N . CYS A 1 97 ? -14.718 -0.904 -0.027 1.00 90.19 97 CYS A N 1
ATOM 719 C CA . CYS A 1 97 ? -15.775 -0.803 -1.022 1.00 90.19 97 CYS A CA 1
ATOM 720 C C . CYS A 1 97 ? -15.998 -2.178 -1.669 1.00 90.19 97 CYS A C 1
ATOM 722 O O . CYS A 1 97 ? -15.170 -2.660 -2.447 1.00 90.19 97 CYS A O 1
ATOM 724 N N . ALA A 1 98 ? -17.121 -2.822 -1.341 1.00 85.75 98 ALA A N 1
ATOM 725 C CA . ALA A 1 98 ? -17.397 -4.204 -1.743 1.00 85.75 98 ALA A CA 1
ATOM 726 C C . ALA A 1 98 ? -17.872 -4.362 -3.201 1.00 85.75 98 ALA A C 1
ATOM 728 O O . ALA A 1 98 ? -17.883 -5.478 -3.725 1.00 85.75 98 ALA A O 1
ATOM 729 N N . GLY A 1 99 ? -18.265 -3.278 -3.875 1.00 85.81 99 GLY A N 1
ATOM 730 C CA . GLY A 1 99 ? -18.862 -3.359 -5.206 1.00 85.81 99 GLY A CA 1
ATOM 731 C C . GLY A 1 99 ? -18.868 -2.038 -5.961 1.00 85.81 99 GLY A C 1
ATOM 732 O O . GLY A 1 99 ? -18.907 -0.969 -5.362 1.00 85.81 99 GLY A O 1
ATOM 733 N N . THR A 1 100 ? -18.893 -2.143 -7.288 1.00 88.88 100 THR A N 1
ATOM 734 C CA . THR A 1 100 ? -18.976 -1.019 -8.232 1.00 88.88 100 THR A CA 1
ATOM 735 C C . THR A 1 100 ? -20.171 -0.109 -7.941 1.00 88.88 100 THR A C 1
ATOM 737 O O . THR A 1 100 ? -19.995 1.096 -7.856 1.00 88.88 100 THR A O 1
ATOM 740 N N . ALA A 1 101 ? -21.356 -0.667 -7.666 1.00 92.12 101 ALA A N 1
ATOM 741 C CA . ALA A 1 101 ? -22.556 0.127 -7.370 1.00 92.12 101 ALA A CA 1
ATOM 742 C C . ALA A 1 101 ? -22.401 1.020 -6.123 1.00 92.12 101 ALA A C 1
ATOM 744 O O . ALA A 1 101 ? -22.889 2.147 -6.091 1.00 92.12 101 ALA A O 1
ATOM 745 N N . ILE A 1 102 ? -21.687 0.534 -5.099 1.00 93.62 102 ILE A N 1
ATOM 746 C CA . ILE A 1 102 ? -21.358 1.350 -3.926 1.00 93.62 102 ILE A CA 1
ATOM 747 C C . ILE A 1 102 ? -20.385 2.438 -4.360 1.00 93.62 102 ILE A C 1
ATOM 749 O O . ILE A 1 102 ? -20.687 3.609 -4.160 1.00 93.62 102 ILE A O 1
ATOM 753 N N . ALA A 1 103 ? -19.275 2.064 -5.009 1.00 93.06 103 ALA A N 1
ATOM 754 C CA . ALA A 1 103 ? -18.254 3.001 -5.469 1.00 93.06 103 ALA A CA 1
ATOM 755 C C . ALA A 1 103 ? -18.851 4.149 -6.288 1.00 93.06 103 ALA A C 1
ATOM 757 O O . ALA A 1 103 ? -18.545 5.298 -6.007 1.00 93.06 103 ALA A O 1
ATOM 758 N N . GLU A 1 104 ? -19.752 3.846 -7.227 1.00 94.62 104 GLU A N 1
ATOM 759 C CA . GLU A 1 104 ? -20.480 4.802 -8.067 1.00 94.62 104 GLU A CA 1
ATOM 760 C C . GLU A 1 104 ? -21.306 5.819 -7.282 1.00 94.62 104 GLU A C 1
ATOM 762 O O . GLU A 1 104 ? -21.405 6.969 -7.702 1.00 94.62 104 GLU A O 1
ATOM 767 N N . SER A 1 105 ? -21.825 5.433 -6.121 1.00 96.44 105 SER A N 1
ATOM 768 C CA . SER A 1 105 ? -22.576 6.328 -5.242 1.00 96.44 105 SER A CA 1
ATOM 769 C C . SER A 1 105 ? -21.706 7.129 -4.267 1.00 96.44 105 SER A C 1
ATOM 771 O O . SER A 1 105 ? -22.204 8.069 -3.654 1.00 96.44 105 SER A O 1
ATOM 773 N N . LEU A 1 106 ? -20.429 6.763 -4.088 1.00 96.81 106 LEU A N 1
ATOM 774 C CA . LEU A 1 106 ? -19.552 7.433 -3.127 1.00 96.81 106 LEU A CA 1
ATOM 775 C C . LEU A 1 106 ? -19.186 8.839 -3.602 1.00 96.81 106 LEU A C 1
ATOM 777 O O . LEU A 1 106 ? -18.737 9.035 -4.742 1.00 96.81 106 LEU A O 1
ATOM 781 N N . ILE A 1 107 ? -19.303 9.790 -2.678 1.00 96.25 107 ILE A N 1
ATOM 782 C CA . ILE A 1 107 ? -18.946 11.197 -2.858 1.00 96.25 107 ILE A CA 1
ATOM 783 C C . ILE A 1 107 ? -17.441 11.356 -2.582 1.00 96.25 107 ILE A C 1
ATOM 785 O O . ILE A 1 107 ? -16.873 10.661 -1.737 1.00 96.25 107 ILE A O 1
ATOM 789 N N . ASN A 1 108 ? -16.775 12.241 -3.333 1.00 95.25 108 ASN A N 1
ATOM 790 C CA . ASN A 1 108 ? -15.328 12.495 -3.241 1.00 95.25 108 ASN A CA 1
ATOM 791 C C . ASN A 1 108 ? -14.446 11.251 -3.439 1.00 95.25 108 ASN A C 1
ATOM 793 O O . ASN A 1 108 ? -13.354 11.152 -2.880 1.00 95.25 108 ASN A O 1
ATOM 797 N N . CYS A 1 109 ? -14.898 10.304 -4.261 1.00 94.44 109 CYS A N 1
ATOM 798 C CA . CYS A 1 109 ? -14.142 9.104 -4.597 1.00 94.44 109 CYS A CA 1
ATOM 799 C C . CYS A 1 109 ? -13.690 9.140 -6.079 1.00 94.44 109 CYS A C 1
ATOM 801 O O . CYS A 1 109 ? -14.517 9.326 -6.966 1.00 94.44 109 CYS A O 1
ATOM 803 N N . PRO A 1 110 ? -12.401 8.953 -6.399 1.00 92.75 110 PRO A N 1
ATOM 804 C CA . PRO A 1 110 ? -11.879 9.031 -7.765 1.00 92.75 110 PRO A CA 1
ATOM 805 C C . PRO A 1 110 ? -12.014 7.712 -8.541 1.00 92.75 110 PRO A C 1
ATOM 807 O O . PRO A 1 110 ? -11.807 7.687 -9.750 1.00 92.75 110 PRO A O 1
ATOM 810 N N . TYR A 1 111 ? -12.337 6.605 -7.868 1.00 89.94 111 TYR A N 1
ATOM 811 C CA . TYR A 1 111 ? -12.318 5.262 -8.444 1.00 89.94 111 TYR A CA 1
ATOM 812 C C . TYR A 1 111 ? -13.693 4.600 -8.337 1.00 89.94 111 TYR A C 1
ATOM 814 O O . TYR A 1 111 ? -14.356 4.686 -7.309 1.00 89.94 111 TYR A O 1
ATOM 822 N N . ARG A 1 112 ? -14.145 3.950 -9.413 1.00 89.75 112 ARG A N 1
ATOM 823 C CA . ARG A 1 112 ? -15.512 3.406 -9.532 1.00 89.75 112 ARG A CA 1
ATOM 824 C C . ARG A 1 112 ? -15.585 1.879 -9.397 1.00 89.75 112 ARG A C 1
ATOM 826 O O . ARG A 1 112 ? -16.630 1.293 -9.633 1.00 89.75 112 ARG A O 1
ATOM 833 N N . GLY A 1 113 ? -14.490 1.219 -9.022 1.00 87.56 113 GLY A N 1
ATOM 834 C CA . GLY A 1 113 ? -14.445 -0.233 -8.810 1.00 87.56 113 GLY A CA 1
ATOM 83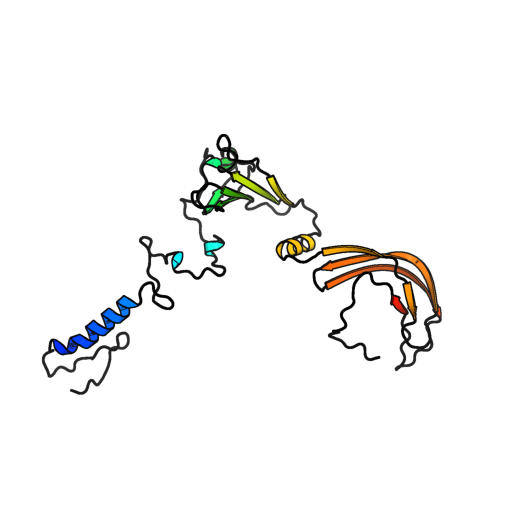5 C C . GLY A 1 113 ? -14.496 -0.639 -7.336 1.00 87.56 113 GLY A C 1
ATOM 836 O O . GLY A 1 113 ? -14.726 0.176 -6.451 1.00 87.56 113 GLY A O 1
ATOM 837 N N . ARG A 1 114 ? -14.232 -1.918 -7.055 1.00 85.94 114 A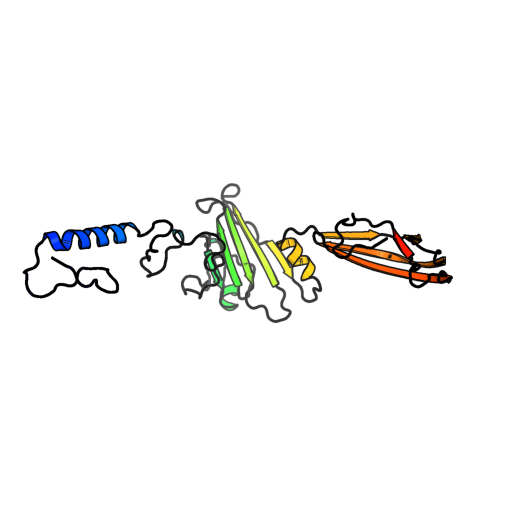RG A N 1
ATOM 838 C CA . ARG A 1 114 ? -13.984 -2.404 -5.685 1.00 85.94 114 ARG A CA 1
ATOM 839 C C . ARG A 1 114 ? -12.624 -1.909 -5.209 1.00 85.94 114 ARG A C 1
ATOM 841 O O . ARG A 1 114 ? -11.675 -1.949 -5.985 1.00 85.94 114 ARG A O 1
ATOM 848 N N . PHE A 1 115 ? -12.494 -1.478 -3.961 1.00 87.31 115 PHE A N 1
ATOM 849 C CA . PHE A 1 115 ? -11.215 -0.990 -3.432 1.00 87.31 115 PHE A CA 1
ATOM 850 C C . PHE A 1 115 ? -11.141 -1.059 -1.908 1.00 87.31 115 PHE A C 1
ATOM 852 O O . PHE A 1 115 ? -12.164 -1.145 -1.228 1.00 87.31 115 PHE A O 1
ATOM 859 N N . LYS A 1 116 ? -9.917 -0.979 -1.383 1.00 86.88 116 LYS A N 1
ATOM 860 C CA . LYS A 1 116 ? -9.621 -0.680 0.020 1.00 86.88 116 LYS A CA 1
ATOM 861 C C . LYS A 1 116 ? -9.239 0.797 0.129 1.00 86.88 116 LYS A C 1
ATOM 863 O O . LYS A 1 116 ? -8.344 1.253 -0.579 1.00 86.88 116 LYS A O 1
ATOM 868 N N . LEU A 1 117 ? -9.927 1.539 0.986 1.00 90.19 117 LEU A N 1
ATOM 869 C CA . LEU A 1 117 ? -9.509 2.850 1.468 1.00 90.19 117 LEU A CA 1
ATOM 870 C C . LEU A 1 117 ? -8.621 2.633 2.691 1.00 90.19 117 LEU A C 1
ATOM 872 O O . LEU A 1 117 ? -9.021 1.929 3.614 1.00 90.19 117 LEU A O 1
ATOM 876 N N . VAL A 1 118 ? -7.443 3.236 2.717 1.00 87.19 118 VAL A N 1
ATOM 877 C CA . VAL A 1 118 ? -6.588 3.313 3.904 1.00 87.19 118 VAL A CA 1
ATOM 878 C C . VAL A 1 118 ? -6.527 4.769 4.328 1.00 87.19 118 VAL A C 1
ATOM 880 O O . VAL A 1 118 ? -6.276 5.638 3.495 1.00 87.19 118 VAL A O 1
ATOM 883 N N . VAL A 1 119 ? -6.788 5.016 5.605 1.00 87.56 119 VAL A N 1
ATOM 884 C CA . VAL A 1 119 ? -6.705 6.333 6.228 1.00 87.56 119 VAL A CA 1
ATOM 885 C C . VAL A 1 119 ? -5.577 6.281 7.239 1.00 87.56 119 VAL A C 1
ATOM 887 O O . VAL A 1 119 ? -5.554 5.384 8.082 1.00 87.56 119 VAL A O 1
ATOM 890 N N . ASP A 1 120 ? -4.659 7.228 7.132 1.00 82.31 120 ASP A N 1
ATOM 891 C CA . ASP A 1 120 ? -3.532 7.379 8.042 1.00 82.31 120 ASP A CA 1
ATOM 892 C C . ASP A 1 120 ? -3.492 8.816 8.563 1.00 82.31 120 ASP A C 1
ATOM 894 O O . ASP A 1 120 ? -3.726 9.767 7.815 1.00 82.31 120 ASP A O 1
ATOM 898 N N . GLU A 1 121 ? -3.234 8.977 9.851 1.00 74.94 121 GLU A N 1
ATOM 899 C CA . GLU A 1 121 ? -3.185 10.276 10.518 1.00 74.94 121 GLU A CA 1
ATOM 900 C C . GLU A 1 121 ? -1.727 10.601 10.813 1.00 74.94 121 GLU A C 1
ATOM 902 O O . GLU A 1 121 ? -1.057 9.889 11.557 1.00 74.94 121 GLU A O 1
ATOM 907 N N . ALA A 1 122 ? -1.228 11.685 10.221 1.00 70.25 122 ALA A N 1
ATOM 908 C CA . ALA A 1 122 ? 0.164 12.090 10.393 1.00 70.25 122 ALA A CA 1
ATOM 909 C C . ALA A 1 122 ? 0.357 13.139 11.493 1.00 70.25 122 ALA A C 1
ATOM 911 O O . ALA A 1 122 ? 1.484 13.356 11.937 1.00 70.25 122 ALA A O 1
ATOM 912 N N . SER A 1 123 ? -0.720 13.785 11.944 1.00 73.56 123 SER A N 1
ATOM 913 C CA . SER A 1 123 ? -0.700 14.693 13.090 1.00 73.56 123 SER A CA 1
ATOM 914 C C . SER A 1 123 ? -1.908 14.457 13.989 1.00 73.56 123 SER A C 1
ATOM 916 O O . SER A 1 123 ? -3.013 14.229 13.506 1.00 73.56 123 SER A O 1
ATOM 918 N N . SER A 1 124 ? -1.687 14.521 15.302 1.00 67.38 124 SER A N 1
ATOM 919 C CA . SER A 1 124 ? -2.712 14.266 16.316 1.00 67.38 124 SER A CA 1
ATOM 920 C C . SER A 1 124 ? -3.921 15.192 16.170 1.00 67.38 124 SER A C 1
ATOM 922 O O . SER A 1 124 ? -3.752 16.407 16.109 1.00 67.38 124 SER A O 1
ATOM 924 N N . GLY A 1 125 ? -5.130 14.634 16.210 1.00 69.06 125 GLY A N 1
ATOM 925 C CA . GLY A 1 125 ? -6.383 15.389 16.116 1.00 69.06 125 GLY A CA 1
ATOM 926 C C . GLY A 1 125 ? -6.938 15.498 14.692 1.00 69.06 125 GLY A C 1
ATOM 927 O O . GLY A 1 125 ? -7.876 16.259 14.456 1.00 69.06 125 GLY A O 1
ATOM 928 N N . GLY A 1 126 ? -6.387 14.737 13.744 1.00 70.31 126 GLY A N 1
ATOM 929 C CA . GLY A 1 126 ? -6.855 14.652 12.367 1.00 70.31 126 GLY A CA 1
ATOM 930 C C . GLY A 1 126 ? -6.559 15.896 11.536 1.00 70.31 126 GLY A C 1
ATOM 931 O O . GLY A 1 126 ? -7.252 16.128 10.549 1.00 70.31 126 GLY A O 1
ATOM 932 N N . GLU A 1 127 ? -5.586 16.728 11.915 1.00 80.38 127 GLU A N 1
ATOM 933 C CA . GLU A 1 127 ? -5.259 17.961 11.180 1.00 80.38 127 GLU A CA 1
ATOM 934 C C . GLU A 1 127 ? -4.606 17.650 9.827 1.00 80.38 127 GLU A C 1
ATOM 936 O O . GLU A 1 127 ? -4.982 18.253 8.818 1.00 80.38 127 GLU A O 1
ATOM 941 N N . ILE A 1 128 ? -3.708 16.657 9.801 1.00 82.81 128 ILE A N 1
ATOM 942 C CA . ILE A 1 128 ? -3.104 16.093 8.596 1.00 82.81 128 ILE A CA 1
ATOM 943 C C . ILE A 1 128 ? -3.517 14.627 8.464 1.00 82.81 128 ILE A C 1
ATOM 945 O O . ILE A 1 128 ? -3.113 13.776 9.260 1.00 82.81 128 ILE A O 1
ATOM 949 N N . VAL A 1 129 ? -4.290 14.324 7.420 1.00 86.50 129 VAL A N 1
ATOM 950 C CA . VAL A 1 129 ? -4.776 12.966 7.133 1.00 86.50 129 VAL A CA 1
ATOM 951 C C . VAL A 1 129 ? -4.412 12.569 5.712 1.00 86.50 129 VAL A C 1
ATOM 953 O O . VAL A 1 129 ? -4.706 13.289 4.759 1.00 86.50 129 VAL A O 1
ATOM 956 N N . TYR A 1 130 ? -3.829 11.389 5.560 1.00 86.25 130 TYR A N 1
ATOM 957 C CA . TYR A 1 130 ? -3.578 10.756 4.277 1.00 86.25 130 TYR A CA 1
ATOM 958 C C . TYR A 1 130 ? -4.688 9.760 3.968 1.00 86.25 130 TYR A C 1
ATOM 960 O O . TYR A 1 130 ? -5.067 8.943 4.806 1.00 86.25 130 TYR A O 1
ATOM 968 N N . GLN A 1 131 ? -5.191 9.801 2.737 1.00 92.00 131 GLN A N 1
ATOM 969 C CA . GLN A 1 131 ? -6.078 8.770 2.214 1.00 92.00 131 GLN A CA 1
ATOM 970 C C . GLN A 1 131 ? -5.445 8.093 1.015 1.00 92.00 131 GLN A C 1
ATOM 972 O O . GLN A 1 131 ? -4.969 8.770 0.106 1.00 92.00 131 GLN A O 1
ATOM 977 N N . TYR A 1 132 ? -5.523 6.767 0.987 1.00 88.62 132 TYR A N 1
ATOM 978 C CA . TYR A 1 132 ? -5.073 5.932 -0.118 1.00 88.62 132 TYR A CA 1
ATOM 979 C C . TYR A 1 132 ? -6.213 5.039 -0.593 1.00 88.62 132 TYR A C 1
ATOM 981 O O . TYR A 1 132 ? -6.847 4.359 0.210 1.00 88.62 132 TYR A O 1
ATOM 989 N N . ILE A 1 133 ? -6.452 4.997 -1.900 1.00 89.62 133 ILE A N 1
ATOM 990 C CA . ILE A 1 133 ? -7.358 4.037 -2.529 1.00 89.62 133 ILE A CA 1
ATOM 991 C C . ILE A 1 133 ? -6.524 3.010 -3.273 1.00 89.62 133 ILE A C 1
ATOM 993 O O . ILE A 1 133 ? -5.778 3.329 -4.199 1.00 89.62 133 ILE A O 1
ATOM 997 N N . ILE A 1 134 ? -6.701 1.766 -2.853 1.00 85.31 134 ILE A N 1
ATOM 998 C CA . ILE A 1 134 ? -6.026 0.582 -3.358 1.00 85.31 134 ILE A CA 1
ATOM 999 C C . ILE A 1 134 ? -7.090 -0.250 -4.083 1.00 85.31 134 ILE A C 1
ATOM 1001 O O . ILE A 1 134 ? -7.925 -0.872 -3.414 1.00 85.31 134 ILE A O 1
ATOM 1005 N N . PRO A 1 135 ? -7.133 -0.243 -5.428 1.00 83.94 135 PRO A N 1
ATOM 1006 C CA . PRO A 1 135 ? -8.085 -1.051 -6.182 1.00 83.94 135 PRO A CA 1
ATOM 1007 C C . PRO A 1 135 ? -8.031 -2.527 -5.776 1.00 83.94 135 PRO A C 1
ATOM 1009 O O . PRO A 1 135 ? -6.966 -3.117 -5.644 1.00 83.94 135 PRO A O 1
ATOM 1012 N N . GLY A 1 136 ? -9.193 -3.133 -5.562 1.00 71.94 136 GLY A N 1
ATOM 1013 C CA . GLY A 1 136 ? -9.335 -4.538 -5.202 1.00 71.94 136 GLY A CA 1
ATOM 1014 C C . GLY A 1 136 ? -9.806 -5.362 -6.395 1.00 71.94 136 GLY A C 1
ATOM 1015 O O . GLY A 1 136 ? -10.678 -4.921 -7.140 1.00 71.94 136 GLY A O 1
ATOM 1016 N N . HIS A 1 137 ? -9.269 -6.578 -6.536 1.00 61.69 137 HIS A N 1
ATOM 1017 C CA . HIS A 1 137 ? -9.714 -7.583 -7.511 1.00 61.69 137 HIS A CA 1
ATOM 1018 C C . HIS A 1 137 ? -9.844 -7.032 -8.945 1.00 61.69 137 HIS A C 1
ATOM 1020 O O . HIS A 1 137 ? -10.893 -7.107 -9.590 1.00 61.69 137 HIS A O 1
ATOM 1026 N N . THR A 1 138 ? -8.756 -6.458 -9.444 1.00 60.66 138 THR A N 1
ATOM 1027 C CA . THR A 1 138 ? -8.586 -6.153 -10.863 1.00 60.66 138 THR A CA 1
ATOM 1028 C C . THR A 1 138 ? -8.403 -7.483 -11.602 1.00 60.66 138 THR A C 1
ATOM 1030 O O . THR A 1 138 ? -7.591 -8.302 -11.173 1.00 60.66 138 THR A O 1
ATOM 1033 N N . GLY A 1 139 ? -9.179 -7.743 -12.660 1.00 56.25 139 GLY A N 1
ATOM 1034 C CA . GLY A 1 139 ? -9.007 -8.960 -13.461 1.00 56.25 139 GLY A CA 1
ATOM 1035 C C . GLY A 1 139 ? -7.584 -9.062 -14.015 1.00 56.25 139 GLY A C 1
ATOM 1036 O O . GLY A 1 139 ? -6.868 -8.061 -14.084 1.00 56.25 139 GLY A O 1
ATOM 1037 N N . GLU A 1 140 ? -7.164 -10.257 -14.421 1.00 52.06 140 GLU A N 1
ATOM 1038 C CA . GLU A 1 140 ? -5.879 -10.439 -15.101 1.00 52.06 140 GLU A CA 1
ATOM 1039 C C . GLU A 1 140 ? -5.789 -9.444 -16.281 1.00 52.06 140 GLU A C 1
ATOM 1041 O O . GLU A 1 140 ? -6.701 -9.374 -17.105 1.00 52.06 140 GLU A O 1
ATOM 1046 N N . ASN A 1 141 ? -4.733 -8.619 -16.321 1.00 55.38 141 ASN A N 1
ATOM 1047 C CA . ASN A 1 141 ? -4.503 -7.511 -17.276 1.00 55.38 141 ASN A CA 1
ATOM 1048 C C . ASN A 1 141 ? -5.255 -6.186 -17.043 1.00 55.38 141 ASN A C 1
ATOM 1050 O O . ASN A 1 141 ? -5.154 -5.272 -17.862 1.00 55.38 141 ASN A O 1
ATOM 1054 N N . SER A 1 142 ? -5.980 -6.033 -15.939 1.00 59.94 142 SER A N 1
ATOM 1055 C CA . SER A 1 142 ? -6.606 -4.753 -15.593 1.00 59.94 142 SER A CA 1
ATOM 1056 C C . SER A 1 142 ? -5.576 -3.738 -15.085 1.00 59.94 142 SER A C 1
ATOM 1058 O O . SER A 1 142 ? -4.628 -4.090 -14.384 1.00 59.94 142 SER A O 1
ATOM 1060 N N . VAL A 1 143 ? -5.779 -2.463 -15.429 1.00 60.88 143 VAL A N 1
ATOM 1061 C CA . VAL A 1 143 ? -4.918 -1.365 -14.970 1.00 60.88 143 VAL A CA 1
ATOM 1062 C C . VAL A 1 143 ? -5.071 -1.209 -13.460 1.00 60.88 143 VAL A C 1
ATOM 1064 O O . VAL A 1 143 ? -6.175 -1.003 -12.956 1.00 60.88 143 VAL A O 1
ATOM 1067 N N . TYR A 1 144 ? -3.953 -1.306 -12.747 1.00 71.69 144 TYR A N 1
ATOM 1068 C CA . TYR A 1 144 ? -3.906 -1.118 -11.305 1.00 71.69 144 TYR A CA 1
ATOM 1069 C C . TYR A 1 144 ? -3.340 0.269 -11.001 1.00 71.69 144 TYR A C 1
ATOM 1071 O O . TYR A 1 144 ? -2.142 0.510 -11.182 1.00 71.69 144 TYR A O 1
ATOM 1079 N N . THR A 1 145 ? -4.214 1.177 -10.560 1.00 77.12 145 THR A N 1
ATOM 1080 C CA . THR A 1 145 ? -3.850 2.562 -10.242 1.00 77.12 145 THR A CA 1
ATOM 1081 C C . THR A 1 145 ? -4.148 2.880 -8.787 1.00 77.12 145 THR A C 1
ATOM 1083 O O . THR A 1 145 ? -5.305 2.882 -8.376 1.00 77.12 145 THR A O 1
ATOM 1086 N N . ILE A 1 146 ? -3.110 3.174 -8.004 1.00 82.31 146 ILE A N 1
ATOM 1087 C CA . ILE A 1 146 ? -3.277 3.636 -6.620 1.00 82.31 146 ILE A CA 1
ATOM 1088 C C . ILE A 1 146 ? -3.544 5.138 -6.642 1.00 82.31 146 ILE A C 1
ATOM 1090 O O . ILE A 1 146 ? -2.800 5.891 -7.277 1.00 82.31 146 ILE A O 1
ATOM 1094 N N . TYR A 1 147 ? -4.563 5.573 -5.905 1.00 85.56 147 TYR A N 1
ATOM 1095 C CA . TYR A 1 147 ? -4.856 6.989 -5.697 1.00 85.56 147 TYR A CA 1
ATOM 1096 C C . TYR A 1 147 ? -4.490 7.390 -4.277 1.00 85.56 147 TYR A C 1
ATOM 1098 O O . TYR A 1 147 ? -4.642 6.597 -3.349 1.00 85.56 147 TYR A O 1
ATOM 1106 N N . TYR A 1 148 ? -4.052 8.627 -4.098 1.00 88.19 148 TYR A N 1
ATOM 1107 C CA . TYR A 1 148 ? -3.824 9.210 -2.789 1.00 88.19 148 TYR A CA 1
ATOM 1108 C C . TYR A 1 148 ? -4.243 10.678 -2.756 1.00 88.19 148 TYR A C 1
ATOM 1110 O O . TYR A 1 148 ? -4.244 11.356 -3.783 1.00 88.19 148 TYR A O 1
ATOM 1118 N N . ARG A 1 149 ? -4.588 11.177 -1.574 1.00 89.88 149 ARG A N 1
ATOM 1119 C CA . ARG A 1 149 ? -4.770 12.607 -1.310 1.00 89.88 149 ARG A CA 1
ATOM 1120 C C . ARG A 1 149 ? -4.441 12.924 0.138 1.00 89.88 149 ARG A C 1
ATOM 1122 O O . ARG A 1 149 ? -4.340 12.019 0.967 1.00 89.88 149 ARG A O 1
ATOM 1129 N N . VAL A 1 150 ? -4.317 14.212 0.428 1.00 87.56 150 VAL A N 1
ATOM 1130 C CA . VAL A 1 150 ? -4.013 14.719 1.765 1.00 87.56 150 VAL A CA 1
ATOM 1131 C C . VAL A 1 150 ? -5.089 15.712 2.178 1.00 87.56 150 VAL A C 1
ATOM 1133 O O . VAL A 1 150 ? -5.515 16.541 1.372 1.00 87.56 150 VAL A O 1
ATOM 1136 N N . ARG A 1 151 ? -5.526 15.605 3.429 1.00 86.31 151 ARG A N 1
ATOM 1137 C CA . ARG A 1 151 ? -6.229 16.659 4.150 1.00 86.31 151 ARG A CA 1
ATOM 1138 C C . ARG A 1 151 ? -5.208 17.457 4.947 1.00 86.31 151 ARG A C 1
ATOM 1140 O O . ARG A 1 151 ? -4.458 16.843 5.695 1.00 86.31 151 ARG A O 1
ATOM 1147 N N . ASP A 1 152 ? -5.214 18.776 4.820 1.00 85.06 152 ASP A N 1
ATOM 1148 C CA . ASP A 1 152 ? -4.360 19.695 5.573 1.00 85.06 152 ASP A CA 1
ATOM 1149 C C . ASP A 1 152 ? -5.202 20.858 6.123 1.00 85.06 152 ASP A C 1
ATOM 1151 O O . ASP A 1 152 ? -5.563 21.795 5.407 1.00 85.06 152 ASP A O 1
ATOM 1155 N N . MET A 1 153 ? -5.550 20.776 7.409 1.00 79.62 153 MET A N 1
ATOM 1156 C CA . MET A 1 153 ? -6.264 21.842 8.123 1.00 79.62 153 MET A CA 1
ATOM 1157 C C . MET A 1 153 ? -5.350 22.945 8.663 1.00 79.62 153 MET A C 1
ATOM 1159 O O . MET A 1 153 ? -5.863 23.983 9.078 1.00 79.62 153 MET A O 1
ATOM 1163 N N . LEU A 1 154 ? -4.028 22.749 8.672 1.00 70.56 154 LEU A N 1
ATOM 1164 C CA . LEU A 1 154 ? -3.091 23.733 9.220 1.00 70.56 154 LEU A CA 1
ATOM 1165 C C . LEU A 1 154 ? -2.934 24.930 8.282 1.00 70.56 154 LEU A C 1
ATOM 1167 O O . LEU A 1 154 ? -2.801 26.062 8.742 1.00 70.56 154 LEU A O 1
ATOM 1171 N N . TRP A 1 155 ? -2.986 24.684 6.971 1.00 63.22 155 TRP A N 1
ATOM 1172 C CA . TRP A 1 155 ? -2.728 25.714 5.963 1.00 63.22 155 TRP A CA 1
ATOM 1173 C C . TRP A 1 155 ? -3.945 26.070 5.100 1.00 63.22 155 TRP A C 1
ATOM 1175 O O . TRP A 1 155 ? -3.953 27.144 4.498 1.00 63.22 155 TRP A O 1
ATOM 1185 N N . ILE A 1 156 ? -4.981 25.216 5.031 1.00 64.25 156 ILE A N 1
ATOM 1186 C CA . ILE A 1 156 ? -6.137 25.420 4.131 1.00 64.25 156 ILE A CA 1
ATOM 1187 C C . ILE A 1 156 ? -7.481 25.058 4.811 1.00 64.25 156 ILE A C 1
ATOM 1189 O O . ILE A 1 156 ? -8.160 24.111 4.414 1.00 64.25 156 ILE A O 1
ATOM 1193 N N . PRO A 1 157 ? -7.947 25.824 5.814 1.00 63.38 157 PRO A N 1
ATOM 1194 C CA . PRO A 1 157 ? -9.107 25.439 6.628 1.00 63.38 157 PRO A CA 1
ATOM 1195 C C . PRO A 1 157 ? -10.461 25.430 5.889 1.00 63.38 157 PRO A C 1
ATOM 1197 O O . PRO A 1 157 ? -11.383 24.733 6.307 1.00 63.38 157 PRO A O 1
ATOM 1200 N N . ALA A 1 158 ? -10.607 26.177 4.788 1.00 59.97 158 ALA A N 1
ATOM 1201 C CA . ALA A 1 158 ? -11.879 26.293 4.059 1.00 59.97 158 ALA A CA 1
ATOM 1202 C C . ALA A 1 158 ? -12.163 25.120 3.096 1.00 59.97 158 ALA A C 1
ATOM 1204 O O . ALA A 1 158 ? -13.320 24.824 2.809 1.00 59.97 158 ALA A O 1
ATOM 1205 N N . SER A 1 159 ? -11.117 24.450 2.603 1.00 64.56 159 SER A N 1
ATOM 1206 C CA . SER A 1 159 ? -11.205 23.248 1.764 1.00 64.56 159 SER A CA 1
ATOM 1207 C C . SER A 1 159 ? -9.961 22.395 2.015 1.00 64.56 159 SER A C 1
ATOM 1209 O O . SER A 1 159 ? -9.046 22.378 1.192 1.00 64.56 159 SER A O 1
ATOM 1211 N N . PRO A 1 160 ? -9.889 21.719 3.172 1.00 81.56 160 PRO A N 1
ATOM 1212 C CA . PRO A 1 160 ? -8.649 21.104 3.636 1.00 81.56 160 PRO A CA 1
ATOM 1213 C C . PRO A 1 160 ? -8.239 19.896 2.797 1.00 81.56 160 PRO A C 1
ATOM 1215 O O . PRO A 1 160 ? -7.093 19.474 2.863 1.00 81.56 160 PRO A O 1
ATOM 1218 N N . TRP A 1 161 ? -9.149 19.319 2.011 1.00 89.69 161 TRP A N 1
ATOM 1219 C CA . TRP A 1 161 ? -8.831 18.211 1.118 1.00 89.69 161 TRP A CA 1
ATOM 1220 C C . TRP A 1 161 ? -8.204 18.713 -0.181 1.00 89.69 161 TRP A C 1
ATOM 1222 O O . TRP A 1 161 ? -8.840 19.444 -0.938 1.00 89.69 161 TRP A O 1
ATOM 1232 N N . GLY A 1 162 ? -6.984 18.258 -0.460 1.00 84.94 162 GLY A N 1
ATOM 1233 C CA . GLY A 1 162 ? -6.385 18.371 -1.783 1.00 84.94 162 GLY A CA 1
ATOM 1234 C C . GLY A 1 162 ? -6.992 17.380 -2.780 1.00 84.94 162 GLY A C 1
ATOM 1235 O O . GLY A 1 162 ? -7.623 16.385 -2.402 1.00 84.94 162 GLY A O 1
ATOM 1236 N N . ASP A 1 163 ? -6.750 17.635 -4.064 1.00 87.81 163 ASP A N 1
ATOM 1237 C CA . ASP A 1 163 ? -7.184 16.755 -5.146 1.00 87.81 163 ASP A CA 1
ATOM 1238 C C . ASP A 1 163 ? -6.592 15.346 -5.024 1.00 87.81 163 ASP A C 1
ATOM 1240 O O . ASP A 1 163 ? -5.474 15.139 -4.536 1.00 87.81 163 ASP A O 1
ATOM 1244 N N . TRP A 1 164 ? -7.337 14.366 -5.536 1.00 90.81 164 TRP A N 1
ATOM 1245 C CA . TRP A 1 164 ? -6.834 13.009 -5.705 1.00 90.81 164 TRP A CA 1
ATOM 1246 C C . TRP A 1 164 ? -5.721 12.966 -6.750 1.00 90.81 164 TRP A C 1
ATOM 1248 O O . TRP A 1 164 ? -5.891 13.385 -7.893 1.00 90.81 164 TRP A O 1
ATOM 1258 N N . LYS A 1 165 ? -4.587 12.395 -6.357 1.00 82.25 165 LYS A N 1
ATOM 1259 C CA . LYS A 1 165 ? -3.403 12.172 -7.184 1.00 82.25 165 LYS A CA 1
ATOM 1260 C C . LYS A 1 165 ? -3.194 10.676 -7.383 1.00 82.25 165 LYS A C 1
ATOM 1262 O O . LYS A 1 165 ? -3.588 9.867 -6.548 1.00 82.25 165 LYS A O 1
ATOM 1267 N N . THR A 1 166 ? -2.555 10.285 -8.477 1.00 80.44 166 THR A N 1
ATOM 1268 C CA . THR A 1 166 ? -2.191 8.885 -8.739 1.00 80.44 166 THR A CA 1
ATOM 1269 C C . THR A 1 166 ? -0.755 8.628 -8.298 1.00 80.44 166 THR A C 1
ATOM 1271 O O . THR A 1 166 ? 0.139 9.371 -8.695 1.00 80.44 166 THR A O 1
ATOM 1274 N N . LEU A 1 167 ? -0.524 7.586 -7.498 1.00 61.66 167 LEU A N 1
ATOM 1275 C CA . LEU A 1 167 ? 0.799 7.242 -6.957 1.00 61.66 167 LEU A CA 1
ATOM 1276 C C . LEU A 1 167 ? 1.566 6.274 -7.876 1.00 61.66 167 LEU A C 1
ATOM 1278 O O . LEU A 1 167 ? 2.788 6.323 -7.963 1.00 61.66 167 LEU A O 1
ATOM 1282 N N . LEU A 1 168 ? 0.835 5.410 -8.587 1.00 57.44 168 LEU A N 1
ATOM 1283 C CA . LEU A 1 168 ? 1.363 4.433 -9.538 1.00 57.44 168 LEU A CA 1
ATOM 1284 C C . LEU A 1 168 ? 0.245 4.055 -10.516 1.00 57.44 168 LEU A C 1
ATOM 1286 O O . LEU A 1 168 ? -0.858 3.776 -10.058 1.00 57.44 168 LEU A O 1
ATOM 1290 N N . SER A 1 169 ? 0.513 4.028 -11.825 1.00 49.09 169 SER A N 1
ATOM 1291 C CA . SER A 1 169 ? -0.408 3.503 -12.848 1.00 49.09 169 SER A CA 1
ATOM 1292 C C . SER A 1 169 ? 0.278 2.354 -13.576 1.00 49.09 169 SER A C 1
ATOM 1294 O O . SER A 1 169 ? 1.206 2.575 -14.355 1.00 49.09 169 SER A O 1
ATOM 1296 N N . VAL A 1 170 ? -0.147 1.118 -13.312 1.00 49.53 170 VAL A N 1
ATOM 1297 C CA . VAL A 1 170 ? 0.403 -0.071 -13.974 1.00 49.53 170 VAL A CA 1
ATOM 1298 C C . VAL A 1 170 ? -0.488 -0.425 -15.158 1.00 49.53 170 VAL A C 1
ATOM 1300 O O . VAL A 1 170 ? -1.567 -0.984 -14.982 1.00 49.53 170 VAL A O 1
ATOM 1303 N N . VAL A 1 171 ? -0.047 -0.084 -16.369 1.00 44.03 171 VAL A N 1
ATOM 1304 C CA . VAL A 1 171 ? -0.701 -0.511 -17.616 1.00 44.03 171 VAL A CA 1
ATOM 1305 C C . VAL A 1 171 ? -0.142 -1.876 -18.030 1.00 44.03 171 VAL A C 1
ATOM 1307 O O . VAL A 1 171 ? 1.055 -2.135 -17.878 1.00 44.03 171 VAL A O 1
ATOM 1310 N N . GLY A 1 172 ? -1.009 -2.767 -18.522 1.00 42.28 172 GLY A N 1
ATOM 1311 C CA . GLY A 1 172 ? -0.624 -4.097 -19.000 1.00 42.28 172 GLY A CA 1
ATOM 1312 C C . GLY A 1 172 ? 0.498 -4.037 -20.044 1.00 42.28 172 GLY A C 1
ATOM 1313 O O . GLY A 1 172 ? 0.468 -3.206 -20.949 1.00 42.28 172 GLY A O 1
ATOM 1314 N N . GLY A 1 173 ? 1.496 -4.916 -19.896 1.00 45.09 173 GLY A N 1
ATOM 1315 C CA . GLY A 1 173 ? 2.685 -4.992 -20.762 1.00 45.09 173 GLY A CA 1
ATOM 1316 C C . GLY A 1 173 ? 4.032 -4.799 -20.051 1.00 45.09 173 GLY A C 1
ATOM 1317 O O . GLY A 1 173 ? 5.085 -4.856 -20.688 1.00 45.09 173 GLY A O 1
ATOM 1318 N N . ASN A 1 174 ? 4.036 -4.597 -18.732 1.00 43.91 174 ASN A N 1
ATOM 1319 C CA . ASN A 1 174 ? 5.248 -4.286 -17.983 1.00 43.91 174 ASN A CA 1
ATOM 1320 C C . ASN A 1 174 ? 6.132 -5.518 -17.717 1.00 43.91 174 ASN A C 1
ATOM 1322 O O . ASN A 1 174 ? 6.016 -6.187 -16.694 1.00 43.91 174 ASN A O 1
ATOM 1326 N N . LYS A 1 175 ? 7.178 -5.662 -18.535 1.00 50.50 175 LYS A N 1
ATOM 1327 C CA . LYS A 1 175 ? 8.486 -6.261 -18.184 1.00 50.50 175 LYS A CA 1
ATOM 1328 C C . LYS A 1 175 ? 9.177 -5.578 -16.969 1.00 50.50 175 LYS A C 1
ATOM 1330 O O . LYS A 1 175 ? 10.363 -5.780 -16.742 1.00 50.50 175 LYS A O 1
ATOM 1335 N N . ASN A 1 176 ? 8.440 -4.782 -16.184 1.00 47.91 176 ASN A N 1
ATOM 1336 C CA . ASN A 1 176 ? 8.909 -3.820 -15.183 1.00 47.91 176 ASN A CA 1
ATOM 1337 C C . ASN A 1 176 ? 8.539 -4.198 -13.736 1.00 47.91 176 ASN A C 1
ATOM 1339 O O . ASN A 1 176 ? 8.647 -3.352 -12.851 1.00 47.91 176 ASN A O 1
ATOM 1343 N N . SER A 1 177 ? 8.165 -5.452 -13.449 1.00 50.59 177 SER A N 1
ATOM 1344 C CA . SER A 1 177 ? 8.087 -5.929 -12.054 1.00 50.59 177 SER A CA 1
ATOM 1345 C C . SER A 1 177 ? 9.430 -5.757 -11.324 1.00 50.59 177 SER A C 1
ATOM 1347 O O . SER A 1 177 ? 9.449 -5.434 -10.143 1.00 50.59 177 SER A O 1
ATOM 1349 N N . ILE A 1 178 ? 10.546 -5.839 -12.058 1.00 50.47 178 ILE A N 1
ATOM 1350 C CA . ILE A 1 178 ? 11.912 -5.618 -11.559 1.00 50.47 178 ILE A CA 1
ATOM 1351 C C . ILE A 1 178 ? 12.188 -4.136 -11.224 1.00 50.47 178 ILE A C 1
ATOM 1353 O O . ILE A 1 178 ? 12.904 -3.858 -10.268 1.00 50.47 178 ILE A O 1
ATOM 1357 N N . GLN A 1 179 ? 11.589 -3.178 -11.947 1.00 47.94 179 GLN A N 1
ATOM 1358 C CA . GLN A 1 179 ? 11.785 -1.737 -11.698 1.00 47.94 179 GLN A CA 1
ATOM 1359 C C . GLN A 1 179 ? 10.974 -1.203 -10.507 1.00 47.94 179 GLN A C 1
ATOM 1361 O O . GLN A 1 179 ? 11.214 -0.095 -10.040 1.00 47.94 179 GLN A O 1
ATOM 1366 N N . GLN A 1 180 ? 9.982 -1.957 -10.030 1.00 49.84 180 GLN A N 1
ATOM 1367 C CA . GLN A 1 180 ? 9.065 -1.491 -8.985 1.00 49.84 180 GLN A CA 1
ATOM 1368 C C . GLN A 1 180 ? 9.378 -2.097 -7.614 1.00 49.84 180 GLN A C 1
ATOM 1370 O O . GLN A 1 180 ? 9.132 -1.453 -6.596 1.00 49.84 180 GLN A O 1
ATOM 1375 N N . THR A 1 181 ? 10.004 -3.279 -7.557 1.00 50.94 181 THR A N 1
ATOM 1376 C CA . THR A 1 181 ? 10.552 -3.809 -6.296 1.00 50.94 181 THR A CA 1
ATOM 1377 C C . THR A 1 181 ? 11.776 -3.011 -5.827 1.00 50.94 181 THR A C 1
ATOM 1379 O O . THR A 1 181 ? 12.005 -2.905 -4.629 1.00 50.94 181 THR A O 1
ATOM 1382 N N . SER A 1 182 ? 12.534 -2.395 -6.742 1.00 45.97 182 SER A N 1
ATOM 1383 C CA . SER A 1 182 ? 13.713 -1.576 -6.421 1.00 45.97 182 SER A CA 1
ATOM 1384 C C . SER A 1 182 ? 13.360 -0.262 -5.713 1.00 45.97 182 SER A C 1
ATOM 1386 O O . SER A 1 182 ? 13.985 0.072 -4.707 1.00 45.97 182 SER A O 1
ATOM 1388 N N . ALA A 1 183 ? 12.310 0.432 -6.168 1.00 46.84 183 ALA A N 1
ATOM 1389 C CA . ALA A 1 183 ? 11.805 1.659 -5.546 1.00 46.84 183 ALA A CA 1
ATOM 1390 C C . ALA A 1 183 ? 11.175 1.416 -4.160 1.00 46.84 183 ALA A C 1
ATOM 1392 O O . ALA A 1 183 ? 11.327 2.238 -3.262 1.00 46.84 183 ALA A O 1
ATOM 1393 N N . LEU A 1 184 ? 10.520 0.264 -3.960 1.00 48.56 184 LEU A N 1
ATOM 1394 C CA . LEU A 1 184 ? 9.987 -0.159 -2.655 1.00 48.56 184 LEU A CA 1
ATOM 1395 C C . LEU A 1 184 ? 11.085 -0.568 -1.654 1.00 48.56 184 LEU A C 1
ATOM 1397 O O . LEU A 1 184 ? 10.843 -0.552 -0.450 1.00 48.56 184 LEU A O 1
ATOM 1401 N N . LEU A 1 185 ? 12.281 -0.928 -2.135 1.00 51.78 185 LEU A N 1
ATOM 1402 C CA . LEU A 1 185 ? 13.410 -1.406 -1.326 1.00 51.78 185 LEU A CA 1
ATOM 1403 C C . LEU A 1 185 ? 14.567 -0.394 -1.208 1.00 51.78 185 LEU A C 1
ATOM 1405 O O . LEU A 1 185 ? 15.630 -0.760 -0.710 1.00 51.78 185 LEU A O 1
ATOM 1409 N N . ASN A 1 186 ? 14.397 0.864 -1.646 1.00 49.91 186 ASN A N 1
ATOM 1410 C CA . ASN A 1 186 ? 15.466 1.883 -1.662 1.00 49.91 186 ASN A CA 1
ATOM 1411 C C . ASN A 1 186 ? 16.742 1.450 -2.419 1.00 49.91 186 ASN A C 1
ATOM 1413 O O . ASN A 1 186 ? 17.851 1.897 -2.117 1.00 49.91 186 ASN A O 1
ATOM 1417 N N . LEU A 1 187 ? 16.612 0.585 -3.425 1.00 51.00 187 LEU A N 1
ATOM 1418 C CA . LEU A 1 187 ? 17.747 0.160 -4.236 1.00 51.00 187 LEU A CA 1
ATOM 1419 C C . LEU A 1 187 ? 18.009 1.224 -5.308 1.00 51.00 187 LEU A C 1
ATOM 1421 O O . LEU A 1 187 ? 17.157 1.462 -6.165 1.00 51.00 187 LEU A O 1
ATOM 1425 N N . ARG A 1 188 ? 19.183 1.876 -5.266 1.00 51.00 188 ARG A N 1
ATOM 1426 C CA . ARG A 1 188 ? 19.595 2.811 -6.327 1.00 51.00 188 ARG A CA 1
ATOM 1427 C C . ARG A 1 188 ? 19.675 2.056 -7.648 1.00 51.00 188 ARG A C 1
ATOM 1429 O O . ARG A 1 188 ? 20.347 1.027 -7.729 1.00 51.00 188 ARG A O 1
ATOM 1436 N N . GLN A 1 189 ? 18.997 2.595 -8.654 1.00 60.84 189 GLN A N 1
ATOM 1437 C CA . GLN A 1 189 ? 19.012 2.085 -10.014 1.00 60.84 189 GLN A CA 1
ATOM 1438 C C . GLN A 1 189 ? 19.588 3.156 -10.935 1.00 60.84 189 GLN A C 1
ATOM 1440 O O . GLN A 1 189 ? 19.052 4.261 -11.016 1.00 60.84 189 GLN A O 1
ATOM 1445 N N . GLU A 1 190 ? 20.660 2.812 -11.641 1.00 61.16 190 GLU A N 1
ATOM 1446 C CA . GLU A 1 190 ? 21.272 3.660 -12.661 1.00 61.16 190 GLU A CA 1
ATOM 1447 C C . GLU A 1 190 ? 21.255 2.916 -14.002 1.00 61.16 190 GLU A C 1
ATOM 1449 O O . GLU A 1 190 ? 21.613 1.736 -14.078 1.00 61.16 190 GLU A O 1
ATOM 1454 N N . GLU A 1 191 ? 20.809 3.599 -15.059 1.00 72.38 191 GLU A N 1
ATOM 1455 C CA . GLU A 1 191 ? 20.915 3.134 -16.445 1.00 72.38 191 GLU A CA 1
ATOM 1456 C C . GLU A 1 191 ? 21.927 4.009 -17.178 1.00 72.38 191 GLU A C 1
ATOM 1458 O O . GLU A 1 191 ? 21.896 5.237 -17.081 1.00 72.38 191 GLU A O 1
ATOM 1463 N N . GLY A 1 192 ? 22.799 3.374 -17.954 1.00 74.94 192 GLY A N 1
ATOM 1464 C CA . GLY A 1 192 ? 23.729 4.092 -18.806 1.00 74.94 192 GLY A CA 1
ATOM 1465 C C . GLY A 1 192 ? 24.130 3.294 -20.036 1.00 74.94 192 GLY A C 1
ATOM 1466 O O . GLY A 1 192 ? 24.004 2.067 -20.107 1.00 74.94 192 GLY A O 1
ATOM 1467 N N . ALA A 1 193 ? 24.623 4.028 -21.027 1.00 80.94 193 ALA A N 1
ATOM 1468 C CA . ALA A 1 193 ? 25.246 3.471 -22.212 1.00 80.94 193 ALA A CA 1
ATOM 1469 C C . ALA A 1 193 ? 26.748 3.745 -22.162 1.00 80.94 193 ALA A C 1
ATOM 1471 O O . ALA A 1 193 ? 27.176 4.826 -21.761 1.00 80.94 193 ALA A O 1
ATOM 1472 N N . TRP A 1 194 ? 27.548 2.772 -22.586 1.00 84.56 194 TRP A N 1
ATOM 1473 C CA . TRP A 1 194 ? 28.993 2.934 -22.672 1.00 84.56 194 TRP A CA 1
ATOM 1474 C C . TRP A 1 194 ? 29.563 2.137 -23.844 1.00 84.56 194 TRP A C 1
ATOM 1476 O O . TRP A 1 194 ? 29.024 1.097 -24.223 1.00 84.56 194 TRP A O 1
ATOM 1486 N N . THR A 1 195 ? 30.645 2.624 -24.443 1.00 84.38 195 THR A N 1
ATOM 1487 C CA . THR A 1 195 ? 31.304 1.947 -25.565 1.00 84.38 195 THR A CA 1
ATOM 1488 C C . THR A 1 195 ? 32.469 1.121 -25.027 1.00 84.38 195 THR A C 1
ATOM 1490 O O . THR A 1 195 ? 33.458 1.708 -24.588 1.00 84.38 195 THR A O 1
ATOM 1493 N N . PRO A 1 196 ? 32.390 -0.222 -25.039 1.00 81.06 196 PRO A N 1
ATOM 1494 C CA . PRO A 1 196 ? 33.442 -1.055 -24.479 1.00 81.06 196 PRO A CA 1
ATOM 1495 C C . PRO A 1 196 ? 34.681 -1.058 -25.371 1.00 81.06 196 PRO A C 1
ATOM 1497 O O . PRO A 1 196 ? 34.582 -1.055 -26.603 1.00 81.06 196 PRO A O 1
ATOM 1500 N N . VAL A 1 197 ? 35.844 -1.158 -24.733 1.00 80.94 197 VAL A N 1
ATOM 1501 C CA . VAL A 1 197 ? 37.112 -1.471 -25.396 1.00 80.94 197 VAL A CA 1
ATOM 1502 C C . VAL A 1 197 ? 37.518 -2.885 -25.002 1.00 80.94 197 VAL A C 1
ATOM 1504 O O . VAL A 1 197 ? 37.392 -3.280 -23.842 1.00 80.94 197 VAL A O 1
ATOM 1507 N N . LEU A 1 198 ? 37.989 -3.662 -25.976 1.00 81.12 198 LEU A N 1
ATOM 1508 C CA . LEU A 1 198 ? 38.575 -4.970 -25.717 1.00 81.12 198 LEU A CA 1
ATOM 1509 C C . LEU A 1 198 ? 40.084 -4.819 -25.552 1.00 81.12 198 LEU A C 1
ATOM 1511 O O . LEU A 1 198 ? 40.741 -4.250 -26.426 1.00 81.12 198 LEU A O 1
ATOM 1515 N N . ILE A 1 199 ? 40.631 -5.397 -24.488 1.00 75.38 199 ILE A N 1
ATOM 1516 C CA . ILE A 1 199 ? 42.070 -5.445 -24.223 1.00 75.38 199 ILE A CA 1
ATOM 1517 C C . ILE A 1 199 ? 42.570 -6.876 -24.050 1.00 75.38 199 ILE A C 1
ATOM 1519 O O . ILE A 1 199 ? 41.841 -7.758 -23.588 1.00 75.38 199 ILE A O 1
ATOM 1523 N N . ALA A 1 200 ? 43.849 -7.092 -24.347 1.00 67.62 200 ALA A N 1
ATOM 1524 C CA . ALA A 1 200 ? 44.548 -8.300 -23.930 1.00 67.62 200 ALA A CA 1
ATOM 1525 C C . ALA A 1 200 ? 44.759 -8.252 -22.408 1.00 67.62 200 ALA A C 1
ATOM 1527 O O . ALA A 1 200 ? 45.310 -7.278 -21.896 1.00 67.62 200 ALA A O 1
ATOM 1528 N N . ARG A 1 201 ? 44.285 -9.271 -21.676 1.00 61.28 201 ARG A N 1
ATOM 1529 C CA . ARG A 1 201 ? 44.410 -9.324 -20.206 1.00 61.28 201 ARG A CA 1
ATOM 1530 C C . ARG A 1 201 ? 45.451 -10.325 -19.695 1.00 61.28 201 ARG A C 1
ATOM 1532 O O . ARG A 1 201 ? 46.021 -10.057 -18.647 1.00 61.28 201 ARG A O 1
ATOM 1539 N N . SER A 1 202 ? 45.689 -11.446 -20.382 1.00 57.88 202 SER A N 1
ATOM 1540 C CA . SER A 1 202 ? 46.742 -12.421 -20.041 1.00 57.88 202 SER A CA 1
ATOM 1541 C C . SER A 1 202 ? 46.959 -13.433 -21.177 1.00 57.88 202 SER A C 1
ATOM 1543 O O . SER A 1 202 ? 46.058 -13.647 -21.993 1.00 57.88 202 SER A O 1
ATOM 1545 N N . GLY A 1 203 ? 48.140 -14.057 -21.207 1.00 59.56 203 GLY A N 1
ATOM 1546 C CA . GLY A 1 203 ? 48.558 -15.030 -22.220 1.00 59.56 203 GLY A CA 1
ATOM 1547 C C . GLY A 1 203 ? 48.951 -14.399 -23.563 1.00 59.56 203 GLY A C 1
ATOM 1548 O O . GLY A 1 203 ? 48.894 -13.176 -23.724 1.00 59.56 203 GLY A O 1
ATOM 1549 N N . PRO A 1 204 ? 49.362 -15.214 -24.550 1.00 61.81 204 PRO A N 1
ATOM 1550 C CA . PRO A 1 204 ? 49.631 -14.717 -25.890 1.00 61.81 204 PRO A CA 1
ATOM 1551 C C . PRO A 1 204 ? 48.379 -14.065 -26.474 1.00 61.81 204 PRO A C 1
ATOM 1553 O O . PRO A 1 204 ? 47.287 -14.647 -26.431 1.00 61.81 204 PRO A O 1
ATOM 1556 N N . ALA A 1 205 ? 48.522 -12.833 -26.963 1.00 63.31 205 ALA A N 1
ATOM 1557 C CA . ALA A 1 205 ? 47.386 -11.979 -27.270 1.00 63.31 205 ALA A CA 1
ATOM 1558 C C . ALA A 1 205 ? 46.516 -12.581 -28.383 1.00 63.31 205 ALA A C 1
ATOM 1560 O O . ALA A 1 205 ? 46.953 -12.721 -29.529 1.00 63.31 205 ALA A O 1
ATOM 1561 N N . VAL A 1 206 ? 45.250 -12.869 -28.062 1.00 72.12 206 VAL A N 1
ATOM 1562 C CA . VAL A 1 206 ? 44.219 -13.037 -29.093 1.00 72.12 206 VAL A CA 1
ATOM 1563 C C . VAL A 1 206 ? 44.208 -11.751 -29.908 1.00 72.12 206 VAL A C 1
ATOM 1565 O O . VAL A 1 206 ? 43.964 -10.675 -29.362 1.00 72.12 206 VAL A O 1
ATOM 1568 N N . SER A 1 207 ? 44.488 -11.849 -31.204 1.00 77.38 207 SER A N 1
ATOM 1569 C CA . SER A 1 207 ? 44.393 -10.699 -32.097 1.00 77.38 207 SER A CA 1
ATOM 1570 C C . SER A 1 207 ? 42.994 -10.654 -32.680 1.00 77.38 207 SER A C 1
ATOM 1572 O O . SER A 1 207 ? 42.445 -11.668 -33.123 1.00 77.38 207 SER A O 1
ATOM 1574 N N . TYR A 1 208 ? 42.398 -9.471 -32.662 1.00 79.38 208 TYR A N 1
ATOM 1575 C CA . TYR A 1 208 ? 41.051 -9.264 -33.156 1.00 79.38 208 TYR A CA 1
ATOM 1576 C C . TYR A 1 208 ? 40.878 -7.858 -33.712 1.00 79.38 208 TYR A C 1
ATOM 1578 O O . TYR A 1 208 ? 41.590 -6.921 -33.360 1.00 79.38 208 TYR A O 1
ATOM 1586 N N . THR A 1 209 ? 39.869 -7.710 -34.562 1.00 81.19 209 THR A N 1
ATOM 1587 C CA . THR A 1 209 ? 39.355 -6.409 -34.992 1.00 81.19 209 THR A CA 1
ATOM 1588 C C . THR A 1 209 ? 37.891 -6.303 -34.591 1.00 81.19 209 THR A C 1
ATOM 1590 O O . THR A 1 209 ? 37.113 -7.246 -34.763 1.00 81.19 209 THR A O 1
ATOM 1593 N N . ILE A 1 210 ? 37.505 -5.163 -34.019 1.00 79.38 210 ILE A N 1
ATOM 1594 C CA . ILE A 1 210 ? 36.100 -4.879 -33.733 1.00 79.38 210 ILE A CA 1
ATOM 1595 C C . ILE A 1 210 ? 35.478 -4.375 -35.032 1.00 79.38 210 ILE A C 1
ATOM 1597 O O . ILE A 1 210 ? 35.766 -3.276 -35.491 1.00 79.38 210 ILE A O 1
ATOM 1601 N N . THR A 1 211 ? 34.657 -5.223 -35.640 1.00 81.44 211 THR A N 1
ATOM 1602 C CA . THR A 1 211 ? 33.983 -4.940 -36.915 1.00 81.44 211 THR A CA 1
ATOM 1603 C C . THR A 1 211 ? 32.644 -4.228 -36.729 1.00 81.44 211 THR A C 1
ATOM 1605 O O . THR A 1 211 ? 32.172 -3.572 -37.649 1.00 81.44 211 THR A O 1
ATOM 1608 N N . GLU A 1 212 ? 32.037 -4.323 -35.542 1.00 85.56 212 GLU A N 1
ATOM 1609 C CA . GLU A 1 212 ? 30.852 -3.549 -35.165 1.00 85.56 212 GLU A CA 1
ATOM 1610 C C . GLU A 1 212 ? 30.830 -3.356 -33.643 1.00 85.56 212 GLU A C 1
ATOM 1612 O O . GLU A 1 212 ? 30.962 -4.326 -32.894 1.00 85.56 212 GLU A O 1
ATOM 1617 N N . ASN A 1 213 ? 30.657 -2.117 -33.183 1.00 84.31 213 ASN A N 1
ATOM 1618 C CA . ASN A 1 213 ? 30.476 -1.792 -31.770 1.00 84.31 213 ASN A CA 1
ATOM 1619 C C . ASN A 1 213 ? 29.262 -0.877 -31.630 1.00 84.31 213 ASN A C 1
ATOM 1621 O O . ASN A 1 213 ? 29.350 0.312 -31.928 1.00 84.31 213 ASN A O 1
ATOM 1625 N N . ARG A 1 214 ? 28.120 -1.433 -31.209 1.00 82.38 214 ARG A N 1
ATOM 1626 C CA . ARG A 1 214 ? 26.903 -0.640 -30.946 1.00 82.38 214 ARG A CA 1
ATOM 1627 C C . ARG A 1 214 ? 26.796 -0.201 -29.484 1.00 82.38 214 ARG A C 1
ATOM 1629 O O . ARG A 1 214 ? 25.731 0.231 -29.051 1.00 82.38 214 ARG A O 1
ATOM 1636 N N . GLY A 1 215 ? 27.893 -0.321 -28.738 1.00 82.94 215 GLY A N 1
ATOM 1637 C CA . GLY A 1 215 ? 27.955 -0.052 -27.314 1.00 82.94 215 GLY A CA 1
ATOM 1638 C C . GLY A 1 215 ? 27.400 -1.188 -26.458 1.00 82.94 215 GLY A C 1
ATOM 1639 O O . GLY A 1 215 ? 26.997 -2.258 -26.929 1.00 82.94 215 GLY A O 1
ATOM 1640 N N . CYS A 1 216 ? 27.393 -0.923 -25.163 1.00 83.94 216 CYS A N 1
ATOM 1641 C CA . CYS A 1 216 ? 26.764 -1.729 -24.141 1.00 83.94 216 CYS A CA 1
ATOM 1642 C C . CYS A 1 216 ? 25.785 -0.864 -23.353 1.00 83.94 216 CYS A C 1
ATOM 1644 O O . CYS A 1 216 ? 26.016 0.326 -23.132 1.00 83.94 216 CYS A O 1
ATOM 1646 N N . LYS A 1 217 ? 24.717 -1.496 -22.880 1.00 83.44 217 LYS A N 1
ATOM 1647 C CA . LYS A 1 217 ? 23.827 -0.942 -21.863 1.00 83.44 217 LYS A CA 1
ATOM 1648 C C . LYS A 1 217 ? 24.053 -1.674 -20.555 1.00 83.44 217 LYS A C 1
ATOM 1650 O O . LYS A 1 217 ? 24.322 -2.880 -20.571 1.00 83.44 217 LYS A O 1
ATOM 1655 N N . TYR A 1 218 ? 23.930 -0.957 -19.450 1.00 82.06 218 TYR A N 1
ATOM 1656 C CA . TYR A 1 218 ? 23.979 -1.550 -18.125 1.00 82.06 218 TYR A CA 1
ATOM 1657 C C . TYR A 1 218 ? 22.835 -1.047 -17.250 1.00 82.06 218 TYR A C 1
ATOM 1659 O O . TYR A 1 218 ? 22.321 0.053 -17.452 1.00 82.06 218 TYR A O 1
ATOM 1667 N N . TRP A 1 219 ? 22.484 -1.872 -16.269 1.00 77.19 219 TRP A N 1
ATOM 1668 C CA . TRP A 1 219 ? 21.551 -1.548 -15.201 1.00 77.19 219 TRP A CA 1
ATOM 1669 C C . TRP A 1 219 ? 22.159 -1.998 -13.880 1.00 77.19 219 TRP A C 1
ATOM 1671 O O . TRP A 1 219 ? 22.587 -3.150 -13.764 1.00 77.19 219 TRP A O 1
ATOM 1681 N N . THR A 1 220 ? 22.205 -1.103 -12.899 1.00 70.12 220 THR A N 1
ATOM 1682 C CA . THR A 1 220 ? 22.603 -1.437 -11.526 1.00 70.12 220 THR A CA 1
ATOM 1683 C C . THR A 1 220 ? 21.377 -1.616 -10.636 1.00 70.12 220 THR A C 1
ATOM 1685 O O . THR A 1 220 ? 20.353 -0.957 -10.819 1.00 70.12 220 THR A O 1
ATOM 1688 N N . LEU A 1 221 ? 21.472 -2.539 -9.681 1.00 67.19 221 LEU A N 1
ATOM 1689 C CA . LEU A 1 221 ? 20.484 -2.758 -8.633 1.00 67.19 221 LEU A CA 1
ATOM 1690 C C . LEU A 1 221 ? 21.213 -3.114 -7.333 1.00 67.19 221 LEU A C 1
ATOM 1692 O O . LEU A 1 221 ? 21.554 -4.275 -7.097 1.00 67.19 221 LEU A O 1
ATOM 1696 N N . GLY A 1 222 ? 21.478 -2.108 -6.496 1.00 69.94 222 GLY A N 1
ATOM 1697 C CA . GLY A 1 222 ? 22.400 -2.283 -5.368 1.00 69.94 222 GLY A CA 1
ATOM 1698 C C . GLY A 1 222 ? 23.777 -2.735 -5.872 1.00 69.94 222 GLY A C 1
ATOM 1699 O O . GLY A 1 222 ? 24.329 -2.107 -6.772 1.00 69.94 222 GLY A O 1
ATOM 1700 N N . ASP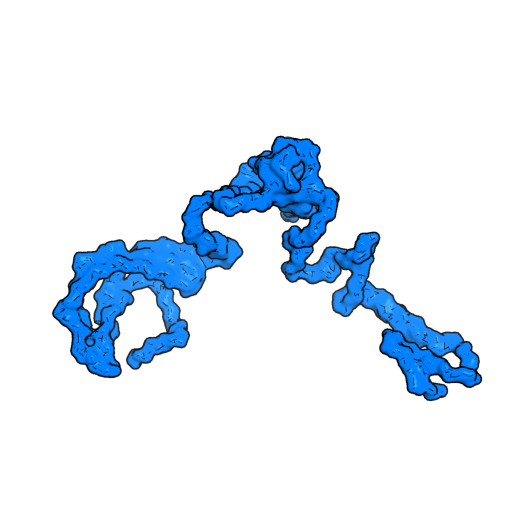 A 1 223 ? 24.285 -3.853 -5.348 1.00 70.31 223 ASP A N 1
ATOM 1701 C CA . ASP A 1 223 ? 25.583 -4.431 -5.745 1.00 70.31 223 ASP A CA 1
ATOM 1702 C C . ASP A 1 223 ? 25.522 -5.292 -7.022 1.00 70.31 223 ASP A C 1
ATOM 1704 O O . ASP A 1 223 ? 26.543 -5.790 -7.501 1.00 70.31 223 ASP A O 1
ATOM 1708 N N . TRP A 1 224 ? 24.329 -5.500 -7.588 1.00 67.25 224 TRP A N 1
ATOM 1709 C CA . TRP A 1 224 ? 24.152 -6.285 -8.807 1.00 67.25 224 TRP A CA 1
ATOM 1710 C C . TRP A 1 224 ? 24.234 -5.395 -10.042 1.00 67.25 224 TRP A C 1
ATOM 1712 O O . TRP A 1 224 ? 23.609 -4.337 -10.101 1.00 67.25 224 TRP A O 1
ATOM 1722 N N . VAL A 1 225 ? 24.947 -5.861 -11.069 1.00 75.00 225 VAL A N 1
ATOM 1723 C CA . VAL A 1 225 ? 25.003 -5.200 -12.376 1.00 75.00 225 VAL A CA 1
ATOM 1724 C C . VAL A 1 225 ? 24.603 -6.167 -13.484 1.00 75.00 225 VAL A C 1
ATOM 1726 O O . VAL A 1 225 ? 25.144 -7.266 -13.605 1.00 75.00 225 VAL A O 1
ATOM 1729 N N . TYR A 1 226 ? 23.645 -5.753 -14.310 1.00 79.06 226 TYR A N 1
ATOM 1730 C CA . TYR A 1 226 ? 23.261 -6.453 -15.529 1.00 79.06 226 TYR A CA 1
ATOM 1731 C C . TYR A 1 226 ? 23.823 -5.701 -16.732 1.00 79.06 226 TYR A C 1
ATOM 1733 O O . TYR A 1 226 ? 23.592 -4.502 -16.877 1.00 79.06 226 TYR A O 1
ATOM 1741 N N . ILE A 1 227 ? 24.569 -6.393 -17.595 1.00 82.75 227 ILE A N 1
ATOM 1742 C CA . ILE A 1 227 ? 25.251 -5.792 -18.747 1.00 82.75 227 ILE A CA 1
ATOM 1743 C C . ILE A 1 227 ? 24.796 -6.503 -20.013 1.00 82.75 227 ILE A C 1
ATOM 1745 O O . ILE A 1 227 ? 24.828 -7.729 -20.099 1.00 82.75 227 ILE A O 1
ATOM 1749 N N . THR A 1 228 ? 24.443 -5.724 -21.030 1.00 83.50 228 THR A N 1
ATOM 1750 C CA . THR A 1 228 ? 24.205 -6.228 -22.385 1.00 83.50 228 THR A CA 1
ATOM 1751 C C . THR A 1 228 ? 25.116 -5.505 -23.355 1.00 83.50 228 THR A C 1
ATOM 1753 O O . THR A 1 228 ? 25.182 -4.279 -23.349 1.00 83.50 228 THR A O 1
ATOM 1756 N N . CYS A 1 229 ? 25.822 -6.260 -24.190 1.00 82.44 229 CYS A N 1
ATOM 1757 C CA . CYS A 1 229 ? 26.763 -5.721 -25.161 1.00 82.44 229 CYS A CA 1
ATOM 1758 C C . CYS A 1 229 ? 26.443 -6.255 -26.548 1.00 82.44 229 CYS A C 1
ATOM 1760 O O . CYS A 1 229 ? 26.164 -7.444 -26.707 1.00 82.44 229 CYS A O 1
ATOM 1762 N N . TYR A 1 230 ? 26.538 -5.388 -27.554 1.00 85.75 230 TYR A N 1
ATOM 1763 C CA . TYR A 1 230 ? 26.464 -5.801 -28.949 1.00 85.75 230 TYR A CA 1
ATOM 1764 C C . TYR A 1 230 ? 27.789 -5.482 -29.644 1.00 85.75 230 TYR A C 1
ATOM 1766 O O . TYR A 1 230 ? 28.064 -4.343 -30.038 1.00 85.75 230 TYR A O 1
ATOM 1774 N N . LEU A 1 231 ? 28.616 -6.521 -29.766 1.00 85.56 231 LEU A N 1
ATOM 1775 C CA . LEU A 1 231 ? 29.945 -6.467 -30.362 1.00 85.56 231 LEU A CA 1
ATOM 1776 C C . LEU A 1 231 ? 30.056 -7.521 -31.455 1.00 85.56 231 LEU A C 1
ATOM 1778 O O . LEU A 1 231 ? 29.786 -8.698 -31.217 1.00 85.56 231 LEU A O 1
ATOM 1782 N N . ARG A 1 232 ? 30.515 -7.114 -32.639 1.00 86.25 232 ARG A N 1
AT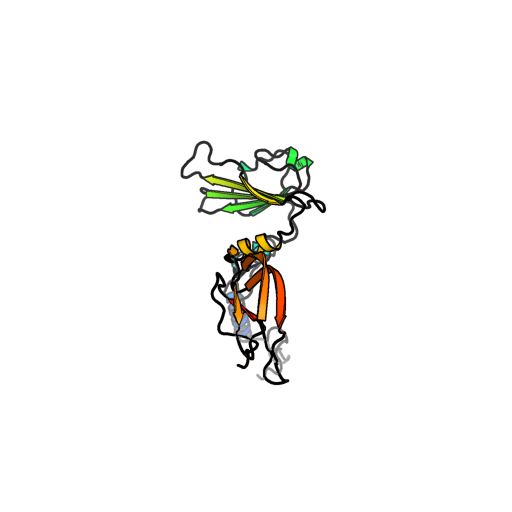OM 1783 C CA . ARG A 1 232 ? 30.951 -8.038 -33.685 1.00 86.25 232 ARG A CA 1
ATOM 1784 C C . ARG A 1 232 ? 32.465 -8.014 -33.761 1.00 86.25 232 ARG A C 1
ATOM 1786 O O . ARG A 1 232 ? 33.066 -7.037 -34.214 1.00 86.25 232 ARG A O 1
ATOM 1793 N N . VAL A 1 233 ? 33.075 -9.107 -33.332 1.00 85.06 233 VAL A N 1
ATOM 1794 C CA . VAL A 1 233 ? 34.527 -9.251 -33.255 1.00 85.06 233 VAL A CA 1
ATOM 1795 C C . VAL A 1 233 ? 34.980 -10.247 -34.312 1.00 85.06 233 VAL A C 1
ATOM 1797 O O . VAL A 1 233 ? 34.499 -11.377 -34.348 1.00 85.06 233 VAL A O 1
ATOM 1800 N N . ARG A 1 234 ? 35.920 -9.837 -35.166 1.00 87.06 234 ARG A N 1
ATOM 1801 C CA . ARG A 1 234 ? 36.625 -10.750 -36.066 1.00 87.06 234 ARG A CA 1
ATOM 1802 C C . ARG A 1 234 ? 37.929 -11.155 -35.402 1.00 87.06 234 ARG A C 1
ATOM 1804 O O . ARG A 1 234 ? 38.848 -10.344 -35.302 1.00 87.06 234 ARG A O 1
ATOM 1811 N N . ILE A 1 235 ? 37.996 -12.405 -34.961 1.00 83.69 235 ILE A N 1
ATOM 1812 C CA . ILE A 1 235 ? 39.231 -13.001 -34.454 1.00 83.69 235 ILE A CA 1
ATOM 1813 C C . ILE A 1 235 ? 40.173 -13.184 -35.647 1.00 83.69 235 ILE A C 1
ATOM 1815 O O . ILE A 1 235 ? 39.817 -13.835 -36.628 1.00 83.69 235 ILE A O 1
ATOM 1819 N N . THR A 1 236 ? 41.345 -12.557 -35.586 1.00 82.88 236 THR A N 1
ATOM 1820 C CA . THR A 1 236 ? 42.380 -12.637 -36.627 1.00 82.88 236 THR A CA 1
ATOM 1821 C C . THR A 1 236 ? 43.475 -13.637 -36.264 1.00 82.88 236 THR A C 1
ATOM 1823 O O . THR A 1 236 ? 44.082 -14.205 -37.166 1.00 82.88 236 THR A O 1
ATOM 1826 N N . ALA A 1 237 ? 43.674 -13.916 -34.971 1.00 80.94 237 ALA A N 1
ATOM 1827 C CA . ALA A 1 237 ? 44.471 -15.036 -34.474 1.00 80.94 237 ALA A CA 1
ATOM 1828 C C . ALA A 1 237 ? 43.958 -15.482 -33.095 1.00 80.94 237 ALA A C 1
ATOM 1830 O O . ALA A 1 237 ? 43.681 -14.641 -32.242 1.00 80.94 237 ALA A O 1
ATOM 1831 N N . ALA A 1 238 ? 43.846 -16.794 -32.868 1.00 69.81 238 ALA A N 1
ATOM 1832 C CA . ALA A 1 238 ? 43.240 -17.369 -31.660 1.00 69.81 238 ALA A CA 1
ATOM 1833 C C . ALA A 1 238 ? 44.119 -17.293 -30.388 1.00 69.81 238 ALA A C 1
ATOM 1835 O O . ALA A 1 238 ? 43.625 -17.583 -29.302 1.00 69.81 238 ALA A O 1
ATOM 1836 N N . GLY A 1 239 ? 45.387 -16.876 -30.509 1.00 70.88 239 GLY A N 1
ATOM 1837 C CA . GLY A 1 239 ? 46.402 -17.037 -29.459 1.00 70.88 239 GLY A CA 1
ATOM 1838 C C . GLY A 1 239 ? 46.867 -18.497 -29.333 1.00 70.88 239 GLY A C 1
ATOM 1839 O O . GLY A 1 239 ? 46.144 -19.420 -29.698 1.00 70.88 239 GLY A O 1
ATOM 1840 N N . ASP A 1 240 ? 48.086 -18.727 -28.850 1.00 69.06 240 ASP A N 1
ATOM 1841 C CA . ASP A 1 240 ? 48.728 -20.049 -28.695 1.00 69.06 240 ASP A CA 1
ATOM 1842 C C . ASP A 1 240 ? 48.582 -20.627 -27.276 1.00 69.06 240 ASP A C 1
ATOM 1844 O O . ASP A 1 240 ? 49.451 -21.337 -26.773 1.00 69.06 240 ASP A O 1
ATOM 1848 N N . GLY A 1 241 ? 47.464 -20.331 -26.609 1.00 63.03 241 GLY A N 1
ATOM 1849 C CA . GLY A 1 241 ? 47.252 -20.734 -25.225 1.00 63.03 241 GLY A CA 1
ATOM 1850 C C . GLY A 1 241 ? 47.294 -22.252 -24.998 1.00 63.03 241 GLY A C 1
ATOM 1851 O O . GLY A 1 241 ? 46.463 -22.992 -25.523 1.00 63.03 241 GLY A O 1
ATOM 1852 N N . SER A 1 242 ? 48.240 -22.721 -24.176 1.00 59.78 242 SER A N 1
ATOM 1853 C CA . SER A 1 242 ? 48.313 -24.107 -23.691 1.00 59.78 242 SER A CA 1
ATOM 1854 C C . SER A 1 242 ? 47.394 -24.323 -22.477 1.00 59.78 242 SER A C 1
ATOM 1856 O O . SER A 1 242 ? 46.806 -23.376 -21.952 1.00 59.78 242 SER A O 1
ATOM 1858 N N . SER A 1 243 ? 47.251 -25.563 -21.993 1.00 54.41 243 SER A N 1
ATOM 1859 C CA . SER A 1 243 ? 46.322 -25.944 -20.909 1.00 54.41 243 SER A CA 1
ATOM 1860 C C . SER A 1 243 ? 46.526 -25.223 -19.560 1.00 54.41 243 SER A C 1
ATOM 1862 O O . SER A 1 243 ? 45.706 -25.413 -18.664 1.00 54.41 243 SER A O 1
ATOM 1864 N N . GLY A 1 244 ? 47.555 -24.375 -19.422 1.00 58.06 244 GLY A N 1
ATOM 1865 C CA . GLY A 1 244 ? 47.776 -23.469 -18.284 1.00 58.06 244 GLY A CA 1
ATOM 1866 C C . GLY A 1 244 ? 47.763 -21.964 -18.612 1.00 58.06 244 GLY A C 1
ATOM 1867 O O . GLY A 1 244 ? 47.776 -21.163 -17.688 1.00 58.06 244 GLY A O 1
ATOM 1868 N N . SER A 1 245 ? 47.690 -21.569 -19.889 1.00 61.69 245 SER A N 1
ATOM 1869 C CA . SER A 1 245 ? 47.789 -20.170 -20.344 1.00 61.69 245 SER A CA 1
ATOM 1870 C C . SER A 1 245 ? 46.685 -19.857 -21.348 1.00 61.69 245 SER A C 1
ATOM 1872 O O . SER A 1 245 ? 46.934 -19.718 -22.540 1.00 61.69 245 SER A O 1
ATOM 1874 N N . ARG A 1 246 ? 45.431 -19.789 -20.894 1.00 65.25 246 ARG A N 1
ATOM 1875 C CA . ARG A 1 246 ? 44.297 -19.490 -21.783 1.00 65.25 246 ARG A CA 1
ATOM 1876 C C . ARG A 1 246 ? 44.395 -18.055 -22.302 1.00 65.25 246 ARG A C 1
ATOM 1878 O O . ARG A 1 246 ? 44.521 -17.128 -21.509 1.00 65.25 246 ARG A O 1
ATOM 1885 N N . SER A 1 247 ? 44.263 -17.869 -23.611 1.00 73.19 247 SER A N 1
ATOM 1886 C CA . SER A 1 247 ? 44.189 -16.542 -24.223 1.00 73.19 247 SER A CA 1
ATOM 1887 C C . SER A 1 247 ? 42.753 -16.009 -24.150 1.00 73.19 247 SER A C 1
ATOM 1889 O O . SER A 1 247 ? 41.827 -16.630 -24.673 1.00 73.19 247 SER A O 1
ATOM 1891 N N . TYR A 1 248 ? 42.549 -14.861 -23.500 1.00 73.62 248 TYR A N 1
ATOM 1892 C CA . TYR A 1 248 ? 41.237 -14.211 -23.401 1.00 73.62 248 TYR A CA 1
ATOM 1893 C C . TYR A 1 248 ? 41.319 -12.699 -23.630 1.00 73.62 248 TYR A C 1
ATOM 1895 O O . TYR A 1 248 ? 42.242 -12.019 -23.178 1.00 73.62 248 TYR A O 1
ATOM 1903 N N . ALA A 1 249 ? 40.306 -12.165 -24.317 1.00 75.88 249 ALA A N 1
ATOM 1904 C CA . ALA A 1 249 ? 40.074 -10.730 -24.416 1.00 75.88 249 ALA A CA 1
ATOM 1905 C C . ALA A 1 249 ? 39.221 -10.278 -23.225 1.00 75.88 249 ALA A C 1
ATOM 1907 O O . ALA A 1 249 ? 38.169 -10.852 -22.944 1.00 75.88 249 ALA A O 1
ATOM 1908 N N . GLY A 1 250 ? 39.674 -9.250 -22.516 1.00 77.88 250 GLY A N 1
ATOM 1909 C CA . GLY A 1 250 ? 38.915 -8.625 -21.444 1.00 77.88 250 GLY A CA 1
ATOM 1910 C C . GLY A 1 250 ? 38.188 -7.380 -21.925 1.00 77.88 250 GLY A C 1
ATOM 1911 O O . GLY A 1 250 ? 38.695 -6.637 -22.759 1.00 77.88 250 GLY A O 1
ATOM 1912 N N . ILE A 1 251 ? 37.026 -7.111 -21.340 1.00 79.62 251 ILE A N 1
ATOM 1913 C CA . ILE A 1 251 ? 36.335 -5.831 -21.494 1.00 79.62 251 ILE A CA 1
ATOM 1914 C C . ILE A 1 251 ? 36.963 -4.820 -20.514 1.00 79.62 251 ILE A C 1
ATOM 1916 O O . ILE A 1 251 ? 37.196 -5.141 -19.342 1.00 79.62 251 ILE A O 1
ATOM 1920 N N . GLN A 1 252 ? 37.278 -3.617 -20.993 1.00 78.50 252 GLN A N 1
ATOM 1921 C CA . GLN A 1 252 ? 37.806 -2.495 -20.207 1.00 78.50 252 GLN A CA 1
ATOM 1922 C C . GLN A 1 252 ? 36.941 -1.251 -20.399 1.00 78.50 252 GLN A C 1
ATOM 1924 O O . GLN A 1 252 ? 36.339 -1.085 -21.456 1.00 78.50 252 GLN A O 1
ATOM 1929 N N . GLY A 1 253 ? 36.944 -0.381 -19.381 1.00 79.25 253 GLY A N 1
ATOM 1930 C CA . GLY A 1 253 ? 36.288 0.930 -19.376 1.00 79.25 253 GLY A CA 1
ATOM 1931 C C . GLY A 1 253 ? 34.937 0.932 -18.664 1.00 79.25 253 GLY A C 1
ATOM 1932 O O . GLY A 1 253 ? 34.107 1.781 -18.963 1.00 79.25 253 GLY A O 1
ATOM 1933 N N . LEU A 1 254 ? 34.706 -0.040 -17.771 1.00 82.44 254 LEU A N 1
ATOM 1934 C CA . LEU A 1 254 ? 33.433 -0.200 -17.071 1.00 82.44 254 LEU A CA 1
ATOM 1935 C C . LEU A 1 254 ? 33.033 1.118 -16.379 1.00 82.44 254 LEU A C 1
ATOM 1937 O O . LEU A 1 254 ? 33.855 1.684 -15.658 1.00 82.44 254 LEU A O 1
ATOM 1941 N N . PRO A 1 255 ? 31.786 1.590 -16.552 1.00 79.88 255 PRO A N 1
ATOM 1942 C CA . PRO A 1 255 ? 31.306 2.835 -15.949 1.00 79.88 255 PRO A CA 1
ATOM 1943 C C . PRO A 1 255 ? 30.967 2.698 -14.452 1.00 79.88 255 PRO A C 1
ATOM 1945 O O . PRO A 1 255 ? 30.390 3.605 -13.866 1.00 79.88 255 PRO A O 1
ATOM 1948 N N . PHE A 1 256 ? 31.307 1.567 -13.831 1.00 77.25 256 PHE A N 1
ATOM 1949 C CA . PHE A 1 256 ? 31.041 1.244 -12.430 1.00 77.25 256 PHE A CA 1
ATOM 1950 C C . PHE A 1 256 ? 32.247 0.534 -11.809 1.00 77.25 256 PHE A C 1
ATOM 1952 O O . PHE A 1 256 ? 33.027 -0.133 -12.498 1.00 77.25 256 PHE A O 1
ATOM 1959 N N . ALA A 1 257 ? 32.394 0.670 -10.490 1.00 74.06 257 ALA A N 1
ATOM 1960 C CA . ALA A 1 257 ? 33.445 -0.002 -9.741 1.00 74.06 257 ALA A CA 1
ATOM 1961 C C . ALA A 1 257 ? 33.188 -1.515 -9.695 1.00 74.06 257 ALA A C 1
ATOM 1963 O O . ALA A 1 257 ? 32.084 -1.970 -9.401 1.00 74.06 257 ALA A O 1
ATOM 1964 N N . VAL A 1 258 ? 34.219 -2.302 -9.988 1.00 69.56 258 VAL A N 1
ATOM 1965 C CA . VAL A 1 258 ? 34.195 -3.759 -9.827 1.00 69.56 258 VAL A CA 1
ATOM 1966 C C . VAL A 1 258 ? 34.534 -4.112 -8.383 1.00 69.56 258 VAL A C 1
ATOM 1968 O O . VAL A 1 258 ? 35.524 -3.614 -7.849 1.00 69.56 258 VAL A O 1
ATOM 1971 N N . SER A 1 259 ? 33.735 -4.987 -7.766 1.00 64.56 259 SER A N 1
ATOM 1972 C CA . SER A 1 259 ? 34.063 -5.549 -6.453 1.00 64.56 259 SER A CA 1
ATOM 1973 C C . SER A 1 259 ? 35.366 -6.350 -6.528 1.00 64.56 259 SER A C 1
ATOM 1975 O O . SER A 1 259 ? 35.567 -7.146 -7.449 1.00 64.56 259 SER A O 1
ATOM 1977 N N . THR A 1 260 ? 36.250 -6.145 -5.553 1.00 62.00 260 THR A N 1
ATOM 1978 C CA . THR A 1 260 ? 37.468 -6.944 -5.358 1.00 62.00 260 THR A CA 1
ATOM 1979 C C . THR A 1 260 ? 37.195 -8.238 -4.585 1.00 62.00 260 THR A C 1
ATOM 1981 O O . THR A 1 260 ? 38.037 -9.135 -4.578 1.00 62.00 260 THR A O 1
ATOM 1984 N N . GLU A 1 261 ? 36.011 -8.375 -3.982 1.00 54.78 261 GLU A N 1
ATOM 1985 C CA . GLU A 1 261 ? 35.557 -9.581 -3.290 1.00 54.78 261 GLU A CA 1
ATOM 1986 C C . GLU A 1 261 ? 34.901 -10.547 -4.283 1.00 54.78 261 GLU A C 1
ATOM 1988 O O . GLU A 1 261 ? 33.679 -10.672 -4.374 1.00 54.78 261 GLU A O 1
ATOM 1993 N N . SER A 1 262 ? 35.708 -11.241 -5.084 1.00 49.34 262 SER A N 1
ATOM 1994 C CA . SER A 1 262 ? 35.163 -12.311 -5.917 1.00 49.34 262 SER A CA 1
ATOM 1995 C C . SER A 1 262 ? 34.900 -13.564 -5.078 1.00 49.34 262 SER A C 1
ATOM 1997 O O . SER A 1 262 ? 35.827 -14.149 -4.520 1.00 49.34 262 SER A O 1
ATOM 1999 N N . ARG A 1 263 ? 33.649 -14.053 -5.065 1.00 43.94 263 ARG A N 1
ATOM 2000 C CA . ARG A 1 263 ? 33.280 -15.385 -4.528 1.00 43.94 263 ARG A CA 1
ATOM 2001 C C . ARG A 1 263 ? 33.913 -16.546 -5.315 1.00 43.94 263 ARG A C 1
ATOM 2003 O O . ARG A 1 263 ? 33.880 -17.685 -4.859 1.00 43.94 263 ARG A O 1
ATOM 2010 N N . TYR A 1 264 ? 34.495 -16.242 -6.476 1.00 46.09 264 TYR A N 1
ATOM 2011 C CA . TYR A 1 264 ? 35.316 -17.134 -7.291 1.00 46.09 264 TYR A CA 1
ATOM 2012 C C . TYR A 1 264 ? 36.619 -16.404 -7.629 1.00 46.09 264 TYR A C 1
ATOM 2014 O O . TYR A 1 264 ? 36.638 -15.637 -8.598 1.00 46.09 264 TYR A O 1
ATOM 2022 N N . PRO A 1 265 ? 37.691 -16.542 -6.832 1.00 40.81 265 PRO A N 1
ATOM 2023 C CA . PRO A 1 265 ? 38.947 -15.875 -7.140 1.00 40.81 265 PRO A CA 1
ATOM 2024 C C . PRO A 1 265 ? 39.359 -16.236 -8.571 1.00 40.81 265 PRO A C 1
ATOM 2026 O O . PRO A 1 265 ? 39.448 -17.411 -8.923 1.00 40.81 265 PRO A O 1
ATOM 2029 N N . ILE A 1 266 ? 39.557 -15.218 -9.412 1.00 44.75 266 ILE A N 1
ATOM 2030 C CA . ILE A 1 266 ? 40.294 -15.400 -10.659 1.00 44.75 266 ILE A CA 1
ATOM 2031 C C . ILE A 1 266 ? 41.723 -15.652 -10.198 1.00 44.75 266 ILE A C 1
ATOM 2033 O O . ILE A 1 266 ? 42.423 -14.716 -9.817 1.00 44.75 266 ILE A O 1
ATOM 2037 N N . THR A 1 267 ? 42.117 -16.920 -10.129 1.00 38.78 267 THR A N 1
ATOM 2038 C CA . THR A 1 267 ? 43.513 -17.286 -9.921 1.00 38.78 267 THR A CA 1
ATOM 2039 C C . THR A 1 267 ? 44.278 -16.777 -11.138 1.00 38.78 267 THR A C 1
ATOM 2041 O O . THR A 1 267 ? 44.052 -17.256 -12.251 1.00 38.78 267 THR A O 1
ATOM 2044 N N . VAL A 1 268 ? 45.073 -15.727 -10.923 1.00 43.50 268 VAL A N 1
ATOM 2045 C CA . VAL A 1 268 ? 46.047 -15.198 -11.888 1.00 43.50 268 VAL A CA 1
ATOM 2046 C C . VAL A 1 268 ? 47.186 -16.195 -12.037 1.00 43.50 268 VAL A C 1
ATOM 2048 O O . VAL A 1 268 ? 47.577 -16.774 -10.997 1.00 43.50 268 VAL A O 1
#

pLDDT: mean 72.18, std 14.55, range [38.78, 96.81]

Foldseek 3Di:
DDQPDADPPQRQGDDDPDDDDDPVSCPVVVVSVVVLVVQEPDDVGDFDADPVRHRDPVNDPPDDPVVVVPPDDDDPVQEQAAQAEPVVPQDFDKHWDPALNRQVRYHLHPDRGTWIWGWDAPDPPSQKIKIKTWHPDADVQGKTWIKMWIFHCPPCVVCRTDHIDTPDIDGPPDPCPVVVVLVVVVWDKDKDWAWKDKDWDWAFEFDKDFPDWPTKIWIDTHLDIDIDGDTDIDGPHLGPADPVTHTDIDIDDDPDDDDPPDPDDPPD

Sequence (268 aa):
MSSNSKTPNLGLPQWVLSDPPQMTDFNNAFLSIDNFAGTKGKANGVATLDSGAKVPVPQIPAANSLQVLNLGPIPTSDRLQTGQDLNNYITPGSYWCAGTAIAESLINCPYRGRFKLVVDEASSGGEIVYQYIIPGHTGENSVYTIYYRVRDMLWIPASPWGDWKTLLSVVGGNKNSIQQTSALLNLRQEEGAWTPVLIARSGPAVSYTITENRGCKYWTLGDWVYITCYLRVRITAAGDGSSGSRSYAGIQGLPFAVSTESRYPITV